Protein AF-0000000066982573 (afdb_homodimer)

Radius of gyration: 23.11 Å; Cα contacts (8 Å, |Δi|>4): 480; chains: 2; bounding box: 35×71×53 Å

Secondary structure (DSSP, 8-state):
------TTSB-SEEEEEEETTTTEEEEEEEETTEEEEEEEEEHHHHHTT-HHHHHHHHH-SSEEEEEEE-GGGTT-TT-BHHHHHHHHHHHHSSS-TTHHHHHHHHHHHHHHHHHHHHHHHTT-EEEEEE-/------TTSB-SEEEEEEETTTTEEEEEEEETTEEEEEEEEEHHHHHTT-HHHHHHHHH-SSEEEEEEE-GGGTT-TT-BHHHHHHHHHHHHSS-TTSSHHHHHHHHHHHHHHHHHHHHHHTT-EEEEEE-

pLDDT: mean 85.26, std 11.47, range [36.25, 97.38]

Solvent-accessible surface area (backbone atoms only — not comparable to full-atom values): 13688 Å² total; per-residue (Å²): 126,79,37,86,65,59,51,82,38,53,46,66,33,36,37,37,41,36,40,47,93,68,49,28,30,37,34,28,38,29,39,94,90,31,39,33,83,62,48,70,44,55,37,71,50,50,30,75,60,30,64,70,51,40,57,45,51,76,74,32,66,50,48,34,36,34,38,31,59,27,77,92,46,44,85,40,72,57,46,17,46,48,27,51,38,50,45,51,54,43,39,60,37,88,73,27,91,43,29,73,55,41,50,51,50,51,41,51,50,50,49,35,25,48,50,51,58,52,30,55,75,63,71,30,47,42,77,43,76,47,132,128,79,37,88,65,59,51,81,38,52,46,66,33,38,36,38,42,35,40,47,93,67,49,29,30,37,34,28,37,28,37,96,90,30,41,32,83,61,48,71,41,55,38,70,51,50,32,76,61,31,63,69,51,39,57,47,51,76,76,32,67,50,50,33,34,33,38,30,58,28,78,93,45,45,86,39,71,56,45,16,46,49,27,51,37,50,45,51,53,46,43,59,37,86,76,29,90,45,31,78,56,34,54,50,49,51,42,52,50,51,49,35,26,48,48,51,58,52,31,53,74,64,72,28,48,43,77,42,76,47,132

Organism: Oryza sativa subsp. japonica (NCBI:txid39947)

Nearest PDB structures (foldseek):
  5z5l-assembly1_A  TM=5.790E-01  e=1.287E+00  Canavalia ensiformis
  5z5p-assembly1_A  TM=5.646E-01  e=1.208E+00  Canavalia ensiformis
  4pit-assembly2_D  TM=4.299E-01  e=3.742E+00  Musa acuminata
  6zy7-assembly1_B  TM=4.407E-01  e=4.243E+00  Homo sapiens
  5l5u-assembly1_K  TM=4.548E-01  e=8.467E+00  Homo sapiens

Structure (mmCIF, N/CA/C/O backbone):
data_AF-0000000066982573-model_v1
#
loop_
_entity.id
_entity.type
_entity.pdbx_description
1 polymer 'Os03g0330300 protein'
#
loop_
_atom_site.group_PDB
_atom_site.id
_atom_site.type_symbol
_atom_site.label_atom_id
_atom_site.label_alt_id
_atom_site.label_comp_id
_atom_site.label_asym_id
_atom_site.label_entity_id
_atom_site.label_seq_id
_atom_site.pdbx_PDB_ins_code
_atom_site.Cartn_x
_atom_site.Cartn_y
_atom_site.Cartn_z
_atom_site.occupancy
_atom_site.B_iso_or_equiv
_atom_site.auth_seq_id
_atom_site.auth_comp_id
_atom_site.auth_asym_id
_atom_site.auth_atom_id
_atom_site.pdbx_PDB_model_num
ATOM 1 N N . MET A 1 1 ? 14.82 12.297 26.25 1 36.25 1 MET A N 1
ATOM 2 C CA . MET A 1 1 ? 14.93 11.062 25.469 1 36.25 1 MET A CA 1
ATOM 3 C C . MET A 1 1 ? 13.82 10.969 24.438 1 36.25 1 MET A C 1
ATOM 5 O O . MET A 1 1 ? 12.641 11.141 24.766 1 36.25 1 MET A O 1
ATOM 9 N N . GLU A 1 2 ? 13.859 11.508 23.203 1 50.28 2 GLU A N 1
ATOM 10 C CA . GLU A 1 2 ? 12.969 11.695 22.062 1 50.28 2 GLU A CA 1
ATOM 11 C C . GLU A 1 2 ? 12.102 10.461 21.828 1 50.28 2 GLU A C 1
ATOM 13 O O . GLU A 1 2 ? 12.602 9.406 21.438 1 50.28 2 GLU A O 1
ATOM 18 N N . GLY A 1 3 ? 11.367 10.102 22.844 1 58.81 3 GLY A N 1
ATOM 19 C CA . GLY A 1 3 ? 10.727 8.805 23.016 1 58.81 3 GLY A CA 1
ATOM 20 C C . GLY A 1 3 ? 9.906 8.383 21.812 1 58.81 3 GLY A C 1
ATOM 21 O O . GLY A 1 3 ? 9.406 9.234 21.062 1 58.81 3 GLY A O 1
ATOM 22 N N . ALA A 1 4 ? 10.102 7.117 21.359 1 79.19 4 ALA A N 1
ATOM 23 C CA . ALA A 1 4 ? 9.508 6.492 20.172 1 79.19 4 ALA A CA 1
ATOM 24 C C . ALA A 1 4 ? 7.98 6.527 20.25 1 79.19 4 ALA A C 1
ATOM 26 O O . ALA A 1 4 ? 7.402 6.289 21.312 1 79.19 4 ALA A O 1
ATOM 27 N N . VAL A 1 5 ? 7.266 7.398 19.469 1 87.31 5 VAL A N 1
ATOM 28 C CA . VAL A 1 5 ? 5.812 7.379 19.359 1 87.31 5 VAL A CA 1
ATOM 29 C C . VAL A 1 5 ? 5.367 6.117 18.625 1 87.31 5 VAL A C 1
ATOM 31 O O . VAL A 1 5 ? 5.895 5.793 17.547 1 87.31 5 VAL A O 1
ATOM 34 N N . ALA A 1 6 ? 4.43 5.426 19.281 1 88.75 6 ALA A N 1
ATOM 35 C CA . ALA A 1 6 ? 3.926 4.211 18.641 1 88.75 6 ALA A CA 1
ATOM 36 C C . ALA A 1 6 ? 3.227 4.527 17.328 1 88.75 6 ALA A C 1
ATOM 38 O O . ALA A 1 6 ? 2.553 5.555 17.203 1 88.75 6 ALA A O 1
ATOM 39 N N . SER A 1 7 ? 3.385 3.621 16.344 1 89 7 SER A N 1
ATOM 40 C CA . SER A 1 7 ? 2.908 3.879 14.992 1 89 7 SER A CA 1
ATOM 41 C C . SER A 1 7 ? 1.387 3.811 14.922 1 89 7 SER A C 1
ATOM 43 O O . SER A 1 7 ? 0.772 4.445 14.062 1 89 7 SER A O 1
ATOM 45 N N . ASN A 1 8 ? 0.769 3.123 15.891 1 87.88 8 ASN A N 1
ATOM 46 C CA . ASN A 1 8 ? -0.66 2.861 15.75 1 87.88 8 ASN A CA 1
ATOM 47 C C . ASN A 1 8 ? -1.456 3.48 16.891 1 87.88 8 ASN A C 1
ATOM 49 O O . ASN A 1 8 ? -2.572 3.047 17.188 1 87.88 8 ASN A O 1
ATOM 53 N N . VAL A 1 9 ? -0.819 4.484 17.516 1 89.06 9 VAL A N 1
ATOM 54 C CA . VAL A 1 9 ? -1.518 5.172 18.594 1 89.06 9 VAL A CA 1
ATOM 55 C C . VAL A 1 9 ? -1.964 6.555 18.109 1 89.06 9 VAL A C 1
ATOM 57 O O . VAL A 1 9 ? -1.259 7.211 17.344 1 89.06 9 VAL A O 1
ATOM 60 N N . GLU A 1 10 ? -3.16 6.812 18.688 1 93.5 10 GLU A N 1
ATOM 61 C CA . GLU A 1 10 ? -3.715 8.117 18.328 1 93.5 10 GLU A CA 1
ATOM 62 C C . GLU A 1 10 ? -2.787 9.25 18.766 1 93.5 10 GLU A C 1
ATOM 64 O O . GLU A 1 10 ? -2.27 9.242 19.875 1 93.5 10 GLU A O 1
ATOM 69 N N . LEU A 1 11 ? -2.65 10.133 17.891 1 96.44 11 LEU A N 1
ATOM 70 C CA . LEU A 1 11 ? -1.81 11.289 18.172 1 96.44 11 LEU A CA 1
ATOM 71 C C . LEU A 1 11 ? -2.629 12.422 18.797 1 96.44 11 LEU A C 1
ATOM 73 O O . LEU A 1 11 ? -3.828 12.539 18.531 1 96.44 11 LEU A O 1
ATOM 77 N N . ASP A 1 12 ? -1.907 13.227 19.625 1 95.38 12 ASP A N 1
ATOM 78 C CA . ASP A 1 12 ? -2.492 14.484 20.078 1 95.38 12 ASP A CA 1
ATOM 79 C C . ASP A 1 12 ? -2.393 15.555 18.984 1 95.38 12 ASP A C 1
ATOM 81 O O . ASP A 1 12 ? -3.328 16.328 18.797 1 95.38 12 ASP A O 1
ATOM 85 N N . SER A 1 13 ? -1.302 15.562 18.344 1 96.19 13 SER A N 1
ATOM 86 C CA . SER A 1 13 ? -1.053 16.547 17.312 1 96.19 13 SER A CA 1
ATOM 87 C C . SER A 1 13 ? 0.19 16.203 16.5 1 96.19 13 SER A C 1
ATOM 89 O O . SER A 1 13 ? 0.908 15.258 16.828 1 96.19 13 SER A O 1
ATOM 91 N N . ALA A 1 14 ? 0.293 16.859 15.367 1 96.25 14 ALA A N 1
ATOM 92 C CA . ALA A 1 14 ? 1.536 16.891 14.602 1 96.25 14 ALA A CA 1
ATOM 93 C C . ALA A 1 14 ? 2.066 18.328 14.477 1 96.25 14 ALA A C 1
ATOM 95 O O . ALA A 1 14 ? 1.297 19.266 14.25 1 96.25 14 ALA A O 1
ATOM 96 N N . VAL A 1 15 ? 3.389 18.438 14.672 1 95.88 15 VAL A N 1
ATOM 97 C CA . VAL A 1 15 ? 4 19.766 14.602 1 95.88 15 VAL A CA 1
ATOM 98 C C . VAL A 1 15 ? 4.898 19.844 13.367 1 95.88 15 VAL A C 1
ATOM 100 O O . VAL A 1 15 ? 5.691 18.938 13.102 1 95.88 15 VAL A O 1
ATOM 103 N N . PHE A 1 16 ? 4.73 20.891 12.648 1 94.44 16 PHE A N 1
ATOM 104 C CA . PHE A 1 16 ? 5.535 21.125 11.453 1 94.44 16 PHE A CA 1
ATOM 105 C C . PHE A 1 16 ? 6.449 22.344 11.648 1 94.44 16 PHE A C 1
ATOM 107 O O . PHE A 1 16 ? 5.98 23.438 11.977 1 94.44 16 PHE A O 1
ATOM 114 N N . GLN A 1 17 ? 7.707 22.031 11.5 1 92.56 17 GLN A N 1
ATOM 115 C CA . GLN A 1 17 ? 8.711 23.094 11.562 1 92.56 17 GLN A CA 1
ATOM 116 C C . GLN A 1 17 ? 9.234 23.438 10.172 1 92.56 17 GLN A C 1
ATOM 118 O O . GLN A 1 17 ? 9.773 22.562 9.477 1 92.56 17 GLN A O 1
ATOM 123 N N . VAL A 1 18 ? 9.008 24.688 9.844 1 90.31 18 VAL A N 1
ATOM 124 C CA . VAL A 1 18 ? 9.398 25.141 8.508 1 90.31 18 VAL A CA 1
ATOM 125 C C . VAL A 1 18 ? 10.664 26 8.609 1 90.31 18 VAL A C 1
ATOM 127 O O . VAL A 1 18 ? 10.766 26.859 9.477 1 90.31 18 VAL A O 1
ATOM 130 N N . SER A 1 19 ? 11.602 25.594 7.793 1 84.94 19 SER A N 1
ATOM 131 C CA . SER A 1 19 ? 12.836 26.375 7.754 1 84.94 19 SER A CA 1
ATOM 132 C C . SER A 1 19 ? 12.945 27.172 6.457 1 84.94 19 SER A C 1
ATOM 134 O O . SER A 1 19 ? 12.672 26.641 5.379 1 84.94 19 SER A O 1
ATOM 136 N N . SER A 1 20 ? 13.172 28.453 6.543 1 70.88 20 SER A N 1
ATOM 137 C CA . SER A 1 20 ? 13.242 29.391 5.414 1 70.88 20 SER A CA 1
ATOM 138 C C . SER A 1 20 ? 14.438 29.062 4.516 1 70.88 20 SER A C 1
ATOM 140 O O . SER A 1 20 ? 14.344 29.172 3.291 1 70.88 20 SER A O 1
ATOM 142 N N . ALA A 1 21 ? 15.453 28.828 5.133 1 73 21 ALA A N 1
ATOM 143 C CA . ALA A 1 21 ? 16.688 28.734 4.363 1 73 21 ALA A CA 1
ATOM 144 C C . ALA A 1 21 ? 16.594 27.625 3.314 1 73 21 ALA A C 1
ATOM 146 O O . ALA A 1 21 ? 17.141 27.766 2.219 1 73 21 ALA A O 1
ATOM 147 N N . GLN A 1 22 ? 15.711 26.734 3.439 1 77.31 22 GLN A N 1
ATOM 148 C CA . GLN A 1 22 ? 15.75 25.578 2.561 1 77.31 22 GLN A CA 1
ATOM 149 C C . GLN A 1 22 ? 14.359 25.234 2.025 1 77.31 22 GLN A C 1
ATOM 151 O O . GLN A 1 22 ? 14.203 24.297 1.237 1 77.31 22 GLN A O 1
ATOM 156 N N . ASN A 1 23 ? 13.414 26.125 2.332 1 86.62 23 ASN A N 1
ATOM 157 C CA . ASN A 1 23 ? 12.031 25.844 1.954 1 86.62 23 ASN A CA 1
ATOM 158 C C . ASN A 1 23 ? 11.664 24.391 2.24 1 86.62 23 ASN A C 1
ATOM 160 O O . ASN A 1 23 ? 11.141 23.703 1.368 1 86.62 23 ASN A O 1
ATOM 164 N N . ARG A 1 24 ? 12.148 23.906 3.404 1 91.19 24 ARG A N 1
ATOM 165 C CA . ARG A 1 24 ? 11.891 22.531 3.832 1 91.19 24 ARG A CA 1
ATOM 166 C C . ARG A 1 24 ? 11.102 22.5 5.137 1 91.19 24 ARG A C 1
ATOM 168 O O . ARG A 1 24 ? 11.102 23.484 5.887 1 91.19 24 ARG A O 1
ATOM 175 N N . TYR A 1 25 ? 10.383 21.422 5.379 1 92.81 25 TYR A N 1
ATOM 176 C CA . TYR A 1 25 ? 9.695 21.234 6.648 1 92.81 25 TYR A CA 1
ATOM 177 C C . TYR A 1 25 ? 10.164 19.953 7.332 1 92.81 25 TYR A C 1
ATOM 179 O O . TYR A 1 25 ? 10.742 19.078 6.695 1 92.81 25 TYR A O 1
ATOM 187 N N . GLU A 1 26 ? 10.062 19.938 8.594 1 94.75 26 GLU A N 1
ATOM 188 C CA . GLU A 1 26 ? 10.117 18.734 9.414 1 94.75 26 GLU A CA 1
ATOM 189 C C . GLU A 1 26 ? 8.797 18.5 10.141 1 94.75 26 GLU A C 1
ATOM 191 O O . GLU A 1 26 ? 8.18 19.438 10.641 1 94.75 26 GLU A O 1
ATOM 196 N N . ALA A 1 27 ? 8.352 17.234 10.117 1 96.31 27 ALA A N 1
ATOM 197 C CA . ALA A 1 27 ? 7.105 16.859 10.781 1 96.31 27 ALA A CA 1
ATOM 198 C C . ALA A 1 27 ? 7.383 16.031 12.031 1 96.31 27 ALA A C 1
ATOM 200 O O . ALA A 1 27 ? 8.094 15.031 11.969 1 96.31 27 ALA A O 1
ATOM 201 N N . ILE A 1 28 ? 6.785 16.422 13.102 1 97.06 28 ILE A N 1
ATOM 202 C CA . ILE A 1 28 ? 7.012 15.797 14.398 1 97.06 28 ILE A CA 1
ATOM 203 C C . ILE A 1 28 ? 5.684 15.289 14.969 1 97.06 28 ILE A C 1
ATOM 205 O O . ILE A 1 28 ? 4.719 16.047 15.07 1 97.06 28 ILE A O 1
ATOM 209 N N . ALA A 1 29 ? 5.625 14 15.289 1 97.38 29 ALA A N 1
ATOM 210 C CA . ALA A 1 29 ? 4.453 13.406 15.93 1 97.38 29 ALA A CA 1
ATOM 211 C C . ALA A 1 29 ? 4.477 13.656 17.438 1 97.38 29 ALA A C 1
ATOM 213 O O . ALA A 1 29 ? 5.531 13.555 18.078 1 97.38 29 ALA A O 1
ATOM 214 N N . CYS A 1 30 ? 3.301 13.984 17.969 1 96.12 30 CYS A N 1
ATOM 215 C CA . CYS A 1 30 ? 3.168 14.219 19.406 1 96.12 30 CYS A CA 1
ATOM 216 C C . CYS A 1 30 ? 2.074 13.344 20 1 96.12 30 CYS A C 1
ATOM 218 O O . CYS A 1 30 ? 0.926 13.391 19.562 1 96.12 30 CYS A O 1
ATOM 220 N N . SER A 1 31 ? 2.43 12.555 20.969 1 94.69 31 SER A N 1
ATOM 221 C CA . SER A 1 31 ? 1.472 11.719 21.688 1 94.69 31 SER A CA 1
ATOM 222 C C . SER A 1 31 ? 1.832 11.594 23.156 1 94.69 31 SER A C 1
ATOM 224 O O . SER A 1 31 ? 2.947 11.195 23.5 1 94.69 31 SER A O 1
ATOM 226 N N . LYS A 1 32 ? 0.901 11.984 23.984 1 91.06 32 LYS A N 1
ATOM 227 C CA . LYS A 1 32 ? 1.03 11.852 25.438 1 91.06 32 LYS A CA 1
ATOM 228 C C . LYS A 1 32 ? 2.355 12.43 25.922 1 91.06 32 LYS A C 1
ATOM 230 O O . LYS A 1 32 ? 3.059 11.797 26.719 1 91.06 32 LYS A O 1
ATOM 235 N N . GLY A 1 33 ? 2.75 13.602 25.391 1 87.94 33 GLY A N 1
ATOM 236 C CA . GLY A 1 33 ? 3.932 14.32 25.828 1 87.94 33 GLY A CA 1
ATOM 237 C C . GLY A 1 33 ? 5.203 13.883 25.125 1 87.94 33 GLY A C 1
ATOM 238 O O . GLY A 1 33 ? 6.254 14.508 25.281 1 87.94 33 GLY A O 1
ATOM 239 N N . ASN A 1 34 ? 5.125 12.734 24.422 1 94.06 34 ASN A N 1
ATOM 240 C CA . ASN A 1 34 ? 6.27 12.273 23.641 1 94.06 34 ASN A CA 1
ATOM 241 C C . ASN A 1 34 ? 6.27 12.867 22.234 1 94.06 34 ASN A C 1
ATOM 243 O O . ASN A 1 34 ? 5.207 13.109 21.656 1 94.06 34 ASN A O 1
ATOM 247 N N . THR A 1 35 ? 7.508 13.055 21.703 1 95.06 35 THR A N 1
ATOM 248 C CA . THR A 1 35 ? 7.633 13.594 20.359 1 95.06 35 THR A CA 1
ATOM 249 C C . THR A 1 35 ? 8.633 12.781 19.531 1 95.06 35 THR A C 1
ATOM 251 O O . THR A 1 35 ? 9.586 12.227 20.078 1 95.06 35 THR A O 1
ATOM 254 N N . GLU A 1 36 ? 8.328 12.664 18.234 1 96.75 36 GLU A N 1
ATOM 255 C CA . GLU A 1 36 ? 9.203 11.938 17.312 1 96.75 36 GLU A CA 1
ATOM 256 C C . GLU A 1 36 ? 9.164 12.555 15.914 1 96.75 36 GLU A C 1
ATOM 258 O O . GLU A 1 36 ? 8.086 12.812 15.375 1 96.75 36 GLU A O 1
ATOM 263 N N . LEU A 1 37 ? 10.383 12.797 15.336 1 96.12 37 LEU A N 1
ATOM 264 C CA . LEU A 1 37 ? 10.469 13.219 13.945 1 96.12 37 LEU A CA 1
ATOM 265 C C . LEU A 1 37 ? 10 12.102 13.016 1 96.12 37 LEU A C 1
ATOM 267 O O . LEU A 1 37 ? 10.523 10.984 13.062 1 96.12 37 LEU A O 1
ATOM 271 N N . ILE A 1 38 ? 9.031 12.469 12.133 1 95.5 38 ILE A N 1
ATOM 272 C CA . ILE A 1 38 ? 8.461 11.359 11.367 1 95.5 38 ILE A CA 1
ATOM 273 C C . ILE A 1 38 ? 8.695 11.594 9.875 1 95.5 38 ILE A C 1
ATOM 275 O O . ILE A 1 38 ? 8.641 10.648 9.086 1 95.5 38 ILE A O 1
ATOM 279 N N . ALA A 1 39 ? 8.898 12.797 9.461 1 94.19 39 ALA A N 1
ATOM 280 C CA . ALA A 1 39 ? 9.117 13.062 8.039 1 94.19 39 ALA A CA 1
ATOM 281 C C . ALA A 1 39 ? 9.758 14.438 7.832 1 94.19 39 ALA A C 1
ATOM 283 O O . ALA A 1 39 ? 9.711 15.281 8.727 1 94.19 39 ALA A O 1
ATOM 284 N N . SER A 1 40 ? 10.32 14.547 6.738 1 93.62 40 SER A N 1
ATOM 285 C CA . SER A 1 40 ? 10.805 15.828 6.238 1 93.62 40 SER A CA 1
ATOM 286 C C . SER A 1 40 ? 10.641 15.93 4.727 1 93.62 40 SER A C 1
ATOM 288 O O . SER A 1 40 ? 10.547 14.906 4.039 1 93.62 40 SER A O 1
ATOM 290 N N . GLY A 1 41 ? 10.484 17.156 4.242 1 91.38 41 GLY A N 1
ATOM 291 C CA . GLY A 1 41 ? 10.297 17.328 2.811 1 91.38 41 GLY A CA 1
ATOM 292 C C . GLY A 1 41 ? 10.156 18.781 2.395 1 91.38 41 GLY A C 1
ATOM 293 O O . GLY A 1 41 ? 10.312 19.688 3.219 1 91.38 41 GLY A O 1
ATOM 294 N N . PRO A 1 42 ? 9.992 19 1.124 1 89.88 42 PRO A N 1
ATOM 295 C CA . PRO A 1 42 ? 9.773 20.375 0.632 1 89.88 42 PRO A CA 1
ATOM 296 C C . PRO A 1 42 ? 8.469 20.984 1.131 1 89.88 42 PRO A C 1
ATOM 298 O O . PRO A 1 42 ? 7.41 20.359 1.017 1 89.88 42 PRO A O 1
ATOM 301 N N . PHE A 1 43 ? 8.57 22.203 1.527 1 89.19 43 PHE A N 1
ATOM 302 C CA . PHE A 1 43 ? 7.41 22.891 2.072 1 89.19 43 PHE A CA 1
ATOM 303 C C . PHE A 1 43 ? 6.383 23.172 0.98 1 89.19 43 PHE A C 1
ATOM 305 O O . PHE A 1 43 ? 5.176 23.141 1.236 1 89.19 43 PHE A O 1
ATOM 312 N N . ASP A 1 44 ? 6.785 23.328 -0.223 1 84.88 44 ASP A N 1
ATOM 313 C CA . ASP A 1 44 ? 5.898 23.625 -1.343 1 84.88 44 ASP A CA 1
ATOM 314 C C . ASP A 1 44 ? 4.918 22.469 -1.582 1 84.88 44 ASP A C 1
ATOM 316 O O . ASP A 1 44 ? 3.77 22.703 -1.969 1 84.88 44 ASP A O 1
ATOM 320 N N . GLN A 1 45 ? 5.383 21.25 -1.337 1 86 45 GLN A N 1
ATOM 321 C CA . GLN A 1 45 ? 4.52 20.094 -1.538 1 86 45 GLN A CA 1
ATOM 322 C C . GLN A 1 45 ? 3.451 20 -0.449 1 86 45 GLN A C 1
ATOM 324 O O . GLN A 1 45 ? 2.311 19.625 -0.719 1 86 45 GLN A O 1
ATOM 329 N N . LEU A 1 46 ? 3.84 20.406 0.693 1 88.12 46 LEU A N 1
ATOM 330 C CA . LEU A 1 46 ? 2.914 20.359 1.82 1 88.12 46 LEU A CA 1
ATOM 331 C C . LEU A 1 46 ? 1.8 21.375 1.649 1 88.12 46 LEU A C 1
ATOM 333 O O . LEU A 1 46 ? 0.627 21.078 1.881 1 88.12 46 LEU A O 1
ATOM 337 N N . VAL A 1 47 ? 2.152 22.547 1.185 1 86.38 47 VAL A N 1
ATOM 338 C CA . VAL A 1 47 ? 1.221 23.656 1.104 1 86.38 47 VAL A CA 1
ATOM 339 C C . VAL A 1 47 ? 0.174 23.391 0.027 1 86.38 47 VAL A C 1
ATOM 341 O O . VAL A 1 47 ? -0.936 23.922 0.08 1 86.38 47 VAL A O 1
ATOM 344 N N . LEU A 1 48 ? 0.442 22.562 -0.868 1 83.94 48 LEU A N 1
ATOM 345 C CA . LEU A 1 48 ? -0.513 22.203 -1.911 1 83.94 48 LEU A CA 1
ATOM 346 C C . LEU A 1 48 ? -1.709 21.469 -1.322 1 83.94 48 LEU A C 1
ATOM 348 O O . LEU A 1 48 ? -2.805 21.5 -1.886 1 83.94 48 LEU A O 1
ATOM 352 N N . HIS A 1 49 ? -1.472 20.906 -0.194 1 82.75 49 HIS A N 1
ATOM 353 C CA . HIS A 1 49 ? -2.525 20.078 0.385 1 82.75 49 HIS A CA 1
ATOM 354 C C . HIS A 1 49 ? -3.064 20.688 1.671 1 82.75 49 HIS A C 1
ATOM 356 O O . HIS A 1 49 ? -4.129 20.297 2.156 1 82.75 49 HIS A O 1
ATOM 362 N N . LEU A 1 50 ? -2.305 21.547 2.191 1 82.69 50 LEU A N 1
ATOM 363 C CA . LEU A 1 50 ? -2.695 22.219 3.424 1 82.69 50 LEU A CA 1
ATOM 364 C C . LEU A 1 50 ? -2.9 23.719 3.182 1 82.69 50 LEU A C 1
ATOM 366 O O . LEU A 1 50 ? -1.951 24.5 3.268 1 82.69 50 LEU A O 1
ATOM 370 N N . GLU A 1 51 ? -4.055 24.062 2.92 1 76.12 51 GLU A N 1
ATOM 371 C CA . GLU A 1 51 ? -4.363 25.453 2.594 1 76.12 51 GLU A CA 1
ATOM 372 C C . GLU A 1 51 ? -3.914 26.391 3.705 1 76.12 51 GLU A C 1
ATOM 374 O O . GLU A 1 51 ? -3.35 27.453 3.436 1 76.12 51 GLU A O 1
ATOM 379 N N . ASP A 1 52 ? -4.129 26.031 4.902 1 77.56 52 ASP A N 1
ATOM 380 C CA . ASP A 1 52 ? -3.785 26.906 6.016 1 77.56 52 ASP A CA 1
ATOM 381 C C . ASP A 1 52 ? -2.271 27.047 6.16 1 77.56 52 ASP A C 1
ATOM 383 O O . ASP A 1 52 ? -1.781 28.062 6.668 1 77.56 52 ASP A O 1
ATOM 387 N N . ALA A 1 53 ? -1.574 26.078 5.734 1 79.75 53 ALA A N 1
ATOM 388 C CA . ALA A 1 53 ? -0.118 26.188 5.73 1 79.75 53 ALA A CA 1
ATOM 389 C C . ALA A 1 53 ? 0.353 27.219 4.699 1 79.75 53 ALA A C 1
ATOM 391 O O . ALA A 1 53 ? 1.37 27.875 4.895 1 79.75 53 ALA A O 1
ATOM 392 N N . ARG A 1 54 ? -0.389 27.328 3.699 1 75.31 54 ARG A N 1
ATOM 393 C CA . ARG A 1 54 ? -0.071 28.312 2.678 1 75.31 54 ARG A CA 1
ATOM 394 C C . ARG A 1 54 ? -0.142 29.734 3.248 1 75.31 54 ARG A C 1
ATOM 396 O O . ARG A 1 54 ? 0.715 30.562 2.955 1 75.31 54 ARG A O 1
ATOM 403 N N . LYS A 1 55 ? -1.169 29.875 4.027 1 75.12 55 LYS A N 1
ATOM 404 C CA . LYS A 1 55 ? -1.296 31.172 4.676 1 75.12 55 LYS A CA 1
ATOM 405 C C . LYS A 1 55 ? -0.097 31.453 5.574 1 75.12 55 LYS A C 1
ATOM 407 O O . LYS A 1 55 ? 0.357 32.594 5.668 1 75.12 55 LYS A O 1
ATOM 412 N N . PHE A 1 56 ? 0.392 30.375 6.145 1 74.94 56 PHE A N 1
ATOM 413 C CA . PHE A 1 56 ? 1.57 30.484 6.996 1 74.94 56 PHE A CA 1
ATOM 414 C C . PHE A 1 56 ? 2.779 30.938 6.188 1 74.94 56 PHE A C 1
ATOM 416 O O . PHE A 1 56 ? 3.57 31.766 6.648 1 74.94 56 PHE A O 1
ATOM 423 N N . GLN A 1 57 ? 2.891 30.453 5.07 1 69.44 57 GLN A N 1
ATOM 424 C CA . GLN A 1 57 ? 4.012 30.75 4.184 1 69.44 57 GLN A CA 1
ATOM 425 C C . GLN A 1 57 ? 3.998 32.219 3.764 1 69.44 57 GLN A C 1
ATOM 427 O O . GLN A 1 57 ? 5.055 32.812 3.551 1 69.44 57 GLN A O 1
ATOM 432 N N . SER A 1 58 ? 2.84 32.688 3.598 1 67.25 58 SER A N 1
ATOM 433 C CA . SER A 1 58 ? 2.719 34.062 3.133 1 67.25 58 SER A CA 1
ATOM 434 C C . SER A 1 58 ? 3.158 35.062 4.211 1 67.25 58 SER A C 1
ATOM 436 O O . SER A 1 58 ? 3.59 36.188 3.9 1 67.25 58 SER A O 1
ATOM 438 N N . CYS A 1 59 ? 3.105 34.562 5.391 1 65.44 59 CYS A N 1
ATOM 439 C CA . CYS A 1 59 ? 3.387 35.5 6.473 1 65.44 59 CYS A CA 1
ATOM 440 C C . CYS A 1 59 ? 4.793 35.312 7.02 1 65.44 59 CYS A C 1
ATOM 442 O O . CYS A 1 59 ? 5.367 36.219 7.621 1 65.44 59 CYS A O 1
ATOM 444 N N . SER A 1 60 ? 5.305 34.125 6.887 1 67.88 60 SER A N 1
ATOM 445 C CA . SER A 1 60 ? 6.609 33.812 7.465 1 67.88 60 SER A CA 1
ATOM 446 C C . SER A 1 60 ? 7.379 32.812 6.605 1 67.88 60 SER A C 1
ATOM 448 O O . SER A 1 60 ? 6.777 31.969 5.953 1 67.88 60 SER A O 1
ATOM 450 N N . THR A 1 61 ? 8.68 33.188 6.445 1 70 61 THR A N 1
ATOM 451 C CA . THR A 1 61 ? 9.547 32.25 5.723 1 70 61 THR A CA 1
ATOM 452 C C . THR A 1 61 ? 9.977 31.094 6.621 1 70 61 THR A C 1
ATOM 454 O O . THR A 1 61 ? 10.539 30.109 6.145 1 70 61 THR A O 1
ATOM 457 N N . ALA A 1 62 ? 9.742 31.234 7.844 1 80.62 62 ALA A N 1
ATOM 458 C CA . ALA A 1 62 ? 10.094 30.219 8.828 1 80.62 62 ALA A CA 1
ATOM 459 C C . ALA A 1 62 ? 9.094 30.203 9.977 1 80.62 62 ALA A C 1
ATOM 461 O O . ALA A 1 62 ? 8.414 31.203 10.234 1 80.62 62 ALA A O 1
ATOM 462 N N . GLY A 1 63 ? 8.812 29.094 10.523 1 87.94 63 GLY A N 1
ATOM 463 C CA . GLY A 1 63 ? 7.918 29 11.664 1 87.94 63 GLY A CA 1
ATOM 464 C C . GLY A 1 63 ? 7.453 27.594 11.953 1 87.94 63 GLY A C 1
ATOM 465 O O . GLY A 1 63 ? 7.988 26.625 11.391 1 87.94 63 GLY A O 1
ATOM 466 N N . THR A 1 64 ? 6.68 27.531 12.969 1 91 64 THR A N 1
ATOM 467 C CA . THR A 1 64 ? 6.148 26.25 13.43 1 91 64 THR A CA 1
ATOM 468 C C . THR A 1 64 ? 4.629 26.312 13.547 1 91 64 THR A C 1
ATOM 470 O O . THR A 1 64 ? 4.074 27.312 14.016 1 91 64 THR A O 1
ATOM 473 N N . PHE A 1 65 ? 4.035 25.312 12.992 1 92.69 65 PHE A N 1
ATOM 474 C CA . PHE A 1 65 ? 2.596 25.219 13.203 1 92.69 65 PHE A CA 1
ATOM 475 C C . PHE A 1 65 ? 2.217 23.812 13.664 1 92.69 65 PHE A C 1
ATOM 477 O O . PHE A 1 65 ? 2.941 22.844 13.398 1 92.69 65 PHE A O 1
ATOM 484 N N . LYS A 1 66 ? 1.134 23.766 14.367 1 94 66 LYS A N 1
ATOM 485 C CA . LYS A 1 66 ? 0.597 22.516 14.922 1 94 66 LYS A CA 1
ATOM 486 C C . LYS A 1 66 ? -0.687 22.109 14.203 1 94 66 LYS A C 1
ATOM 488 O O . LYS A 1 66 ? -1.566 22.938 13.969 1 94 66 LYS A O 1
ATOM 493 N N . LEU A 1 67 ? -0.685 20.844 13.859 1 94.5 67 LEU A N 1
ATOM 494 C CA . LEU A 1 67 ? -1.867 20.25 13.25 1 94.5 67 LEU A CA 1
ATOM 495 C C . LEU A 1 67 ? -2.572 19.312 14.234 1 94.5 67 LEU A C 1
ATOM 497 O O . LEU A 1 67 ? -1.939 18.453 14.836 1 94.5 67 LEU A O 1
ATOM 501 N N . SER A 1 68 ? -3.848 19.531 14.453 1 94.31 68 SER A N 1
ATOM 502 C CA . SER A 1 68 ? -4.68 18.672 15.297 1 94.31 68 SER A CA 1
ATOM 503 C C . SER A 1 68 ? -6.066 18.484 14.695 1 94.31 68 SER A C 1
ATOM 505 O O . SER A 1 68 ? -6.48 19.25 13.812 1 94.31 68 SER A O 1
ATOM 507 N N . LEU A 1 69 ? -6.617 17.406 15.031 1 93.38 69 LEU A N 1
ATOM 508 C CA . LEU A 1 69 ? -7.984 17.172 14.578 1 93.38 69 LEU A CA 1
ATOM 509 C C . LEU A 1 69 ? -8.977 18 15.367 1 93.38 69 LEU A C 1
ATOM 511 O O . LEU A 1 69 ? -8.742 18.312 16.547 1 93.38 69 LEU A O 1
ATOM 515 N N . SER A 1 70 ? -10.023 18.375 14.688 1 90.56 70 SER A N 1
ATOM 516 C CA . SER A 1 70 ? -11.078 19.188 15.297 1 90.56 70 SER A CA 1
ATOM 517 C C . SER A 1 70 ? -12.461 18.672 14.906 1 90.56 70 SER A C 1
ATOM 519 O O . SER A 1 70 ? -12.578 17.734 14.125 1 90.56 7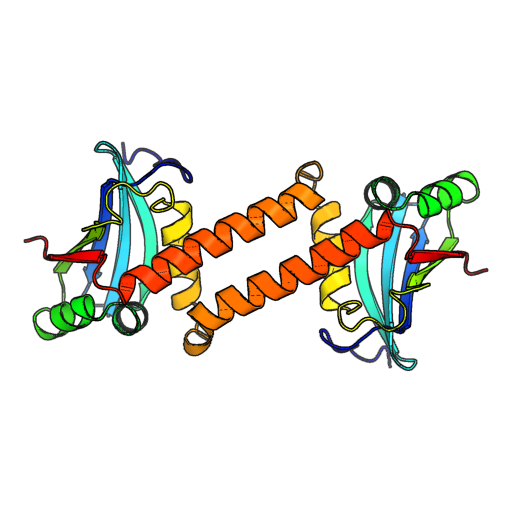0 SER A O 1
ATOM 521 N N . GLY A 1 71 ? -13.422 19.203 15.555 1 87.94 71 GLY A N 1
ATOM 522 C CA . GLY A 1 71 ? -14.781 18.828 15.227 1 87.94 71 GLY A CA 1
ATOM 523 C C . GLY A 1 71 ? -15.086 17.359 15.492 1 87.94 71 GLY A C 1
ATOM 524 O O . GLY A 1 71 ? -14.734 16.828 16.547 1 87.94 71 GLY A O 1
ATOM 525 N N . ASN A 1 72 ? -15.789 16.75 14.5 1 86.19 72 ASN A N 1
ATOM 526 C CA . ASN A 1 72 ? -16.219 15.367 14.625 1 86.19 72 ASN A CA 1
ATOM 527 C C . ASN A 1 72 ? -15.039 14.398 14.562 1 86.19 72 ASN A C 1
ATOM 529 O O . ASN A 1 72 ? -15.148 13.258 15.023 1 86.19 72 ASN A O 1
ATOM 533 N N . ALA A 1 73 ? -13.93 14.906 14.055 1 90.12 73 ALA A N 1
ATOM 534 C CA . ALA A 1 73 ? -12.773 14.031 13.867 1 90.12 73 ALA A CA 1
ATOM 535 C C . ALA A 1 73 ? -11.891 14.016 15.117 1 90.12 73 ALA A C 1
ATOM 537 O O . ALA A 1 73 ? -10.945 13.227 15.203 1 90.12 73 ALA A O 1
ATOM 538 N N . LYS A 1 74 ? -12.203 14.812 16.078 1 88.56 74 LYS A N 1
ATOM 539 C CA . LYS A 1 74 ? -11.375 14.906 17.266 1 88.56 74 LYS A CA 1
ATOM 540 C C . LYS A 1 74 ? -11.258 13.547 17.969 1 88.56 74 LYS A C 1
ATOM 542 O O . LYS A 1 74 ? -12.266 12.883 18.203 1 88.56 74 LYS A O 1
ATOM 547 N N . GLY A 1 75 ? -10.07 13.172 18.219 1 88.19 75 GLY A N 1
ATOM 548 C CA . GLY A 1 75 ? -9.828 11.914 18.922 1 88.19 75 GLY A CA 1
ATOM 549 C C . GLY A 1 75 ? -9.961 10.695 18.016 1 88.19 75 GLY A C 1
ATOM 550 O O . GLY A 1 75 ? -10.133 9.578 18.516 1 88.19 75 GLY A O 1
ATOM 551 N N . SER A 1 76 ? -9.938 10.844 16.781 1 91.44 76 SER A N 1
ATOM 552 C CA . SER A 1 76 ? -10.07 9.734 15.852 1 91.44 76 SER A CA 1
ATOM 553 C C . SER A 1 76 ? -8.883 8.781 15.961 1 91.44 76 SER A C 1
ATOM 555 O O . SER A 1 76 ? -7.734 9.211 16.062 1 91.44 76 SER A O 1
ATOM 557 N N . SER A 1 77 ? -9.25 7.508 15.867 1 91.25 77 SER A N 1
ATOM 558 C CA . SER A 1 77 ? -8.234 6.477 16.031 1 91.25 77 SER A CA 1
ATOM 559 C C . SER A 1 77 ? -7.32 6.406 14.805 1 91.25 77 SER A C 1
ATOM 561 O O . SER A 1 77 ? -6.246 5.805 14.859 1 91.25 77 SER A O 1
ATOM 563 N N . TRP A 1 78 ? -7.727 6.992 13.695 1 91.88 78 TRP A N 1
ATOM 564 C CA . TRP A 1 78 ? -6.938 6.914 12.469 1 91.88 78 TRP A CA 1
ATOM 565 C C . TRP A 1 78 ? -5.875 8.008 12.438 1 91.88 78 TRP A C 1
ATOM 567 O O . TRP A 1 78 ? -5.027 8.031 11.547 1 91.88 78 TRP A O 1
ATOM 577 N N . PHE A 1 79 ? -5.93 8.969 13.414 1 95.69 79 PHE A N 1
ATOM 578 C CA . PHE A 1 79 ? -4.891 9.984 13.508 1 95.69 79 PHE A CA 1
ATOM 579 C C . PHE A 1 79 ? -3.658 9.438 14.219 1 95.69 79 PHE A C 1
ATOM 581 O O . PHE A 1 79 ? -3.494 9.633 15.43 1 95.69 79 PHE A O 1
ATOM 588 N N . THR A 1 80 ? -2.781 8.766 13.453 1 95.88 80 THR A N 1
ATOM 589 C CA . THR A 1 80 ? -1.625 8.078 14.016 1 95.88 80 THR A CA 1
ATOM 590 C C . THR A 1 80 ? -0.343 8.508 13.305 1 95.88 80 THR A C 1
ATOM 592 O O . THR A 1 80 ? -0.393 9.141 12.258 1 95.88 80 THR A O 1
ATOM 595 N N . LYS A 1 81 ? 0.73 8.141 13.945 1 95.5 81 LYS A N 1
ATOM 596 C CA . LYS A 1 81 ? 2.039 8.398 13.352 1 95.5 81 LYS A CA 1
ATOM 597 C C . LYS A 1 81 ? 2.16 7.754 11.977 1 95.5 81 LYS A C 1
ATOM 599 O O . LYS A 1 81 ? 2.631 8.383 11.023 1 95.5 81 LYS A O 1
ATOM 604 N N . SER A 1 82 ? 1.698 6.547 11.891 1 93.81 82 SER A N 1
ATOM 605 C CA . SER A 1 82 ? 1.784 5.809 10.633 1 93.81 82 SER A CA 1
ATOM 606 C C . SER A 1 82 ? 0.962 6.484 9.539 1 93.81 82 SER A C 1
ATOM 608 O O . SER A 1 82 ? 1.407 6.586 8.398 1 93.81 82 SER A O 1
ATOM 610 N N . THR A 1 83 ? -0.183 6.965 9.898 1 94.5 83 THR A N 1
ATOM 611 C CA . THR A 1 83 ? -1.082 7.598 8.938 1 94.5 83 THR A CA 1
ATOM 612 C C . THR A 1 83 ? -0.469 8.875 8.383 1 94.5 83 THR A C 1
ATOM 614 O O . THR A 1 83 ? -0.419 9.078 7.168 1 94.5 83 THR A O 1
ATOM 617 N N . ILE A 1 84 ? 0.038 9.688 9.258 1 94.12 84 ILE A N 1
ATOM 618 C CA . ILE A 1 84 ? 0.576 10.977 8.844 1 94.12 84 ILE A CA 1
ATOM 619 C C . ILE A 1 84 ? 1.867 10.766 8.055 1 94.12 84 ILE A C 1
ATOM 621 O O . ILE A 1 84 ? 2.086 11.414 7.023 1 94.12 84 ILE A O 1
ATOM 625 N N . ALA A 1 85 ? 2.676 9.891 8.578 1 94 85 ALA A N 1
ATOM 626 C CA . ALA A 1 85 ? 3.928 9.602 7.883 1 94 85 ALA A CA 1
ATOM 627 C C . ALA A 1 85 ? 3.664 9.117 6.465 1 94 85 ALA A C 1
ATOM 629 O O . ALA A 1 85 ? 4.355 9.516 5.523 1 94 85 ALA A O 1
ATOM 630 N N . ARG A 1 86 ? 2.721 8.266 6.266 1 90.25 86 ARG A N 1
ATOM 631 C CA . ARG A 1 86 ? 2.381 7.75 4.941 1 90.25 86 ARG A CA 1
ATOM 632 C C . ARG A 1 86 ? 1.87 8.867 4.035 1 90.25 86 ARG A C 1
ATOM 634 O O . ARG A 1 86 ? 2.219 8.922 2.854 1 90.25 86 ARG A O 1
ATOM 641 N N . PHE A 1 87 ? 1.05 9.711 4.562 1 91.19 87 PHE A N 1
ATOM 642 C CA . PHE A 1 87 ? 0.543 10.852 3.805 1 91.19 87 PHE A CA 1
ATOM 643 C C . PHE A 1 87 ? 1.688 11.734 3.322 1 91.19 87 PHE A C 1
ATOM 645 O O . PHE A 1 87 ? 1.742 12.102 2.146 1 91.19 87 PHE A O 1
ATOM 652 N N . LEU A 1 88 ? 2.555 12.008 4.211 1 92.12 88 LEU A N 1
ATOM 653 C CA . LEU A 1 88 ? 3.662 12.898 3.877 1 92.12 88 LEU A CA 1
ATOM 654 C C . LEU A 1 88 ? 4.594 12.242 2.861 1 92.12 88 LEU A C 1
ATOM 656 O O . LEU A 1 88 ? 5.137 12.922 1.984 1 92.12 88 LEU A O 1
ATOM 660 N N . ASN A 1 89 ? 4.754 10.977 3.035 1 89.69 89 ASN A N 1
ATOM 661 C CA . ASN A 1 89 ? 5.531 10.25 2.033 1 89.69 89 ASN A CA 1
ATOM 662 C C . ASN A 1 89 ? 4.875 10.32 0.657 1 89.69 89 ASN A C 1
ATOM 664 O O . ASN A 1 89 ? 5.562 10.445 -0.359 1 89.69 89 ASN A O 1
ATOM 668 N N . THR A 1 90 ? 3.615 10.258 0.615 1 86.62 90 THR A N 1
ATOM 669 C CA . THR A 1 90 ? 2.861 10.297 -0.632 1 86.62 90 THR A CA 1
ATOM 670 C C . THR A 1 90 ? 3 11.656 -1.305 1 86.62 90 THR A C 1
ATOM 672 O O . THR A 1 90 ? 3.281 11.742 -2.502 1 86.62 90 THR A O 1
ATOM 675 N N . ILE A 1 91 ? 2.871 12.688 -0.569 1 86.69 91 ILE A N 1
ATOM 676 C CA . ILE A 1 91 ? 2.828 14.008 -1.19 1 86.69 91 ILE A CA 1
ATOM 677 C C . ILE A 1 91 ? 4.242 14.461 -1.533 1 86.69 91 ILE A C 1
ATOM 679 O O . ILE A 1 91 ? 4.434 15.328 -2.389 1 86.69 91 ILE A O 1
ATOM 683 N N . ASN A 1 92 ? 5.195 13.945 -0.834 1 86.56 92 ASN A N 1
ATOM 684 C CA . ASN A 1 92 ? 6.582 14.312 -1.094 1 86.56 92 ASN A CA 1
ATOM 685 C C . ASN A 1 92 ? 7.113 13.648 -2.357 1 86.56 92 ASN A C 1
ATOM 687 O O . ASN A 1 92 ? 8.141 14.062 -2.9 1 86.56 92 ASN A O 1
ATOM 691 N N . SER A 1 93 ? 6.484 12.609 -2.625 1 78.12 93 SER A N 1
ATOM 692 C CA . SER A 1 93 ? 6.906 11.938 -3.854 1 78.12 93 SER A CA 1
ATOM 693 C C . SER A 1 93 ? 6.582 12.789 -5.078 1 78.12 93 SER A C 1
ATOM 695 O O . SER A 1 93 ? 5.516 13.398 -5.152 1 78.12 93 SER A O 1
ATOM 697 N N . PRO A 1 94 ? 7.59 13.219 -5.992 1 65.12 94 PRO A N 1
ATOM 698 C CA . PRO A 1 94 ? 7.418 14.07 -7.172 1 65.12 94 PRO A CA 1
ATOM 699 C C . PRO A 1 94 ? 6.176 13.711 -7.984 1 65.12 94 PRO A C 1
ATOM 701 O O . PRO A 1 94 ? 5.695 14.523 -8.781 1 65.12 94 PRO A O 1
ATOM 704 N N . ASP A 1 95 ? 5.688 12.641 -8.117 1 57.91 95 ASP A N 1
ATOM 705 C CA . ASP A 1 95 ? 4.445 12.297 -8.812 1 57.91 95 ASP A CA 1
ATOM 706 C C . ASP A 1 95 ? 3.229 12.703 -7.984 1 57.91 95 ASP A C 1
ATOM 708 O O . ASP A 1 95 ? 2.479 11.844 -7.516 1 57.91 95 ASP A O 1
ATOM 712 N N . ALA A 1 96 ? 3.207 13.711 -7.195 1 51.94 96 ALA A N 1
ATOM 713 C CA . ALA A 1 96 ? 2.391 14.266 -6.117 1 51.94 96 ALA A CA 1
ATOM 714 C C . ALA A 1 96 ? 0.951 14.477 -6.574 1 51.94 96 ALA A C 1
ATOM 716 O O . ALA A 1 96 ? 0.039 14.578 -5.75 1 51.94 96 ALA A O 1
ATOM 717 N N . SER A 1 97 ? 0.781 15.312 -7.816 1 50.44 97 SER A N 1
ATOM 718 C CA . SER A 1 97 ? -0.625 15.445 -8.188 1 50.44 97 SER A CA 1
ATOM 719 C C . SER A 1 97 ? -1.431 14.234 -7.723 1 50.44 97 SER A C 1
ATOM 721 O O . SER A 1 97 ? -2.656 14.305 -7.602 1 50.44 97 SER A O 1
ATOM 723 N N . LYS A 1 98 ? -0.94 13.031 -8.18 1 53.91 98 LYS A N 1
ATOM 724 C CA . LYS A 1 98 ? -1.62 11.742 -8.242 1 53.91 98 LYS A CA 1
ATOM 725 C C . LYS A 1 98 ? -2.053 11.289 -6.848 1 53.91 98 LYS A C 1
ATOM 727 O O . LYS A 1 98 ? -2.439 10.133 -6.66 1 53.91 98 LYS A O 1
ATOM 732 N N . SER A 1 99 ? -1.909 12.102 -5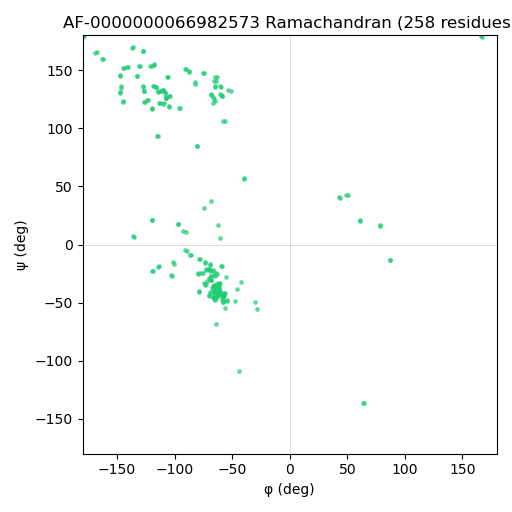.73 1 59.66 99 SER A N 1
ATOM 733 C CA . SER A 1 99 ? -1.662 11.648 -4.367 1 59.66 99 SER A CA 1
ATOM 734 C C . SER A 1 99 ? -2.834 10.828 -3.834 1 59.66 99 SER A C 1
ATOM 736 O O . SER A 1 99 ? -2.691 9.633 -3.576 1 59.66 99 SER A O 1
ATOM 738 N N . ALA A 1 100 ? -3.916 11.859 -3.719 1 69 100 ALA A N 1
ATOM 739 C CA . ALA A 1 100 ? -5.059 11.109 -3.211 1 69 100 ALA A CA 1
ATOM 740 C C . ALA A 1 100 ? -5.453 9.992 -4.176 1 69 100 ALA A C 1
ATOM 742 O O . ALA A 1 100 ? -5.801 8.891 -3.75 1 69 100 ALA A O 1
ATOM 743 N N . ASN A 1 101 ? -5.191 10.43 -5.41 1 77.5 101 ASN A N 1
ATOM 744 C CA . ASN A 1 101 ? -5.512 9.422 -6.422 1 77.5 101 ASN A CA 1
ATOM 745 C C . ASN A 1 101 ? -4.508 8.273 -6.402 1 77.5 101 ASN A C 1
ATOM 747 O O . ASN A 1 101 ? -4.867 7.129 -6.688 1 77.5 101 ASN A O 1
ATOM 751 N N . GLY A 1 102 ? -3.406 8.742 -6.055 1 82.19 102 GLY A N 1
ATOM 752 C CA . GLY A 1 102 ? -2.402 7.699 -5.906 1 82.19 102 GLY A CA 1
ATOM 753 C C . GLY A 1 102 ? -2.75 6.68 -4.836 1 82.19 102 GLY A C 1
ATOM 754 O O . GLY A 1 102 ? -2.57 5.477 -5.035 1 82.19 102 GLY A O 1
ATOM 755 N N . ILE A 1 103 ? -3.27 7.199 -3.762 1 86.75 103 ILE A N 1
ATOM 756 C CA . ILE A 1 103 ? -3.662 6.312 -2.67 1 86.75 103 ILE A CA 1
ATOM 757 C C . ILE A 1 103 ? -4.789 5.395 -3.129 1 86.75 103 ILE A C 1
ATOM 759 O O . ILE A 1 103 ? -4.762 4.188 -2.869 1 86.75 103 ILE A O 1
ATOM 763 N N . LEU A 1 104 ? -5.727 5.977 -3.887 1 88.38 104 LEU A N 1
ATOM 764 C CA . LEU A 1 104 ? -6.859 5.203 -4.383 1 88.38 104 LEU A CA 1
ATOM 765 C C . LEU A 1 104 ? -6.398 4.133 -5.363 1 88.38 104 LEU A C 1
ATOM 767 O O . LEU A 1 104 ? -6.898 3.006 -5.344 1 88.38 104 LEU A O 1
ATOM 771 N N . HIS A 1 105 ? -5.477 4.59 -6.148 1 87.75 105 HIS A N 1
ATOM 772 C CA . HIS A 1 105 ? -4.922 3.643 -7.109 1 87.75 105 HIS A CA 1
ATOM 773 C C . HIS A 1 105 ? -4.207 2.496 -6.402 1 87.75 105 HIS A C 1
ATOM 775 O O . HIS A 1 105 ? -4.359 1.333 -6.785 1 87.75 105 HIS A O 1
ATOM 781 N N . GLU A 1 106 ? -3.463 2.816 -5.355 1 88.81 106 GLU A N 1
ATOM 782 C CA . GLU A 1 106 ? -2.779 1.782 -4.586 1 88.81 106 GLU A CA 1
ATOM 783 C C . GLU A 1 106 ? -3.777 0.839 -3.92 1 88.81 106 GLU A C 1
ATOM 785 O O . GLU A 1 106 ? -3.574 -0.376 -3.902 1 88.81 106 GLU A O 1
ATOM 790 N N . ILE A 1 107 ? -4.848 1.359 -3.461 1 91.56 107 ILE A N 1
ATOM 791 C CA . ILE A 1 107 ? -5.879 0.541 -2.832 1 91.56 107 ILE A CA 1
ATOM 792 C C . ILE A 1 107 ? -6.488 -0.406 -3.863 1 91.56 107 ILE A C 1
ATOM 794 O O . ILE A 1 107 ? -6.652 -1.6 -3.602 1 91.56 107 ILE A O 1
ATOM 798 N N . SER A 1 108 ? -6.793 0.113 -4.992 1 91.62 108 SER A N 1
ATOM 799 C CA . SER A 1 108 ? -7.371 -0.704 -6.055 1 91.62 108 SER A CA 1
ATOM 800 C C . SER A 1 108 ? -6.438 -1.846 -6.445 1 91.62 108 SER A C 1
ATOM 802 O O . SER A 1 108 ? -6.887 -2.977 -6.648 1 91.62 108 SER A O 1
ATOM 804 N N . GLN A 1 109 ? -5.188 -1.51 -6.531 1 90.56 109 GLN A N 1
ATOM 805 C CA . GLN A 1 109 ? -4.215 -2.537 -6.895 1 90.56 109 GLN A CA 1
ATOM 806 C C . GLN A 1 109 ? -4.133 -3.621 -5.824 1 90.56 109 GLN A C 1
ATOM 808 O O . GLN A 1 109 ? -4.031 -4.809 -6.141 1 90.56 109 GLN A O 1
ATOM 813 N N . LEU A 1 110 ? -4.164 -3.277 -4.59 1 91.88 110 LEU A N 1
ATOM 814 C CA . LEU A 1 110 ? -4.133 -4.242 -3.494 1 91.88 110 LEU A CA 1
ATOM 815 C C . LEU A 1 110 ? -5.402 -5.086 -3.477 1 91.88 110 LEU A C 1
ATOM 817 O O . LEU A 1 110 ? -5.355 -6.281 -3.176 1 91.88 110 LEU A O 1
ATOM 821 N N . GLU A 1 111 ? -6.508 -4.48 -3.816 1 92.94 111 GLU A N 1
ATOM 822 C CA . GLU A 1 111 ? -7.762 -5.223 -3.9 1 92.94 111 GLU A CA 1
ATOM 823 C C . GLU A 1 111 ? -7.699 -6.289 -4.992 1 92.94 111 GLU A C 1
ATOM 825 O O . GLU A 1 111 ? -8.219 -7.395 -4.816 1 92.94 111 GLU A O 1
ATOM 830 N N . GLU A 1 112 ? -7.164 -5.906 -6.094 1 92.88 112 GLU A N 1
ATOM 831 C CA . GLU A 1 112 ? -6.984 -6.887 -7.16 1 92.88 112 GLU A CA 1
ATOM 832 C C . GLU A 1 112 ? -6.074 -8.023 -6.711 1 92.88 112 GLU A C 1
ATOM 834 O O . GLU A 1 112 ? -6.32 -9.188 -7.043 1 92.88 112 GLU A O 1
ATOM 839 N N . THR A 1 113 ? -5.027 -7.711 -6.027 1 92.69 113 THR A N 1
ATOM 840 C CA . THR A 1 113 ? -4.133 -8.734 -5.488 1 92.69 113 THR A CA 1
ATOM 841 C C . THR A 1 113 ? -4.879 -9.641 -4.516 1 92.69 113 THR A C 1
ATOM 843 O O . THR A 1 113 ? -4.691 -10.859 -4.531 1 92.69 113 THR A O 1
ATOM 846 N N . ARG A 1 114 ? -5.695 -9.031 -3.729 1 90.75 114 ARG A N 1
ATOM 847 C CA . ARG A 1 114 ? -6.508 -9.805 -2.793 1 90.75 114 ARG A CA 1
ATOM 848 C C . ARG A 1 114 ? -7.445 -10.75 -3.535 1 90.75 114 ARG A C 1
ATOM 850 O O . ARG A 1 114 ? -7.617 -11.906 -3.133 1 90.75 114 ARG A O 1
ATOM 857 N N . LYS A 1 115 ? -8.031 -10.266 -4.547 1 89.19 115 LYS A N 1
ATOM 858 C CA . LYS A 1 115 ? -8.906 -11.109 -5.363 1 89.19 115 LYS A CA 1
ATOM 859 C C . LYS A 1 115 ? -8.148 -12.312 -5.914 1 89.19 115 LYS A C 1
ATOM 861 O O . LYS A 1 115 ? -8.664 -13.438 -5.898 1 89.19 115 LYS A O 1
ATOM 866 N N . PHE A 1 116 ? -7.039 -12.078 -6.383 1 91.38 116 PHE A N 1
ATOM 867 C CA . PHE A 1 116 ? -6.215 -13.172 -6.879 1 91.38 116 PHE A CA 1
ATOM 868 C C . PHE A 1 116 ? -5.953 -14.195 -5.781 1 91.38 116 PHE A C 1
ATOM 870 O O . PHE A 1 116 ? -6.145 -15.398 -5.98 1 91.38 116 PHE A O 1
ATOM 877 N N . HIS A 1 117 ? -5.555 -13.672 -4.711 1 88.5 117 HIS A N 1
ATOM 878 C CA . HIS A 1 117 ? -5.289 -14.555 -3.584 1 88.5 117 HIS A CA 1
ATOM 879 C C . HIS A 1 117 ? -6.5 -15.422 -3.264 1 88.5 117 HIS A C 1
ATOM 881 O O . HIS A 1 117 ? -6.375 -16.641 -3.094 1 88.5 117 HIS A O 1
ATOM 887 N N . GLN A 1 118 ? -7.598 -14.789 -3.191 1 86.88 118 GLN A N 1
ATOM 888 C CA . GLN A 1 118 ? -8.836 -15.5 -2.883 1 86.88 118 GLN A CA 1
ATOM 889 C C . GLN A 1 118 ? -9.156 -16.531 -3.957 1 86.88 118 GLN A C 1
ATOM 891 O O . GLN A 1 118 ? -9.664 -17.609 -3.652 1 86.88 118 GLN A O 1
ATOM 896 N N . SER A 1 119 ? -8.883 -16.25 -5.207 1 87.44 119 SER A N 1
ATOM 897 C CA . SER A 1 119 ? -9.195 -17.141 -6.328 1 87.44 119 SER A CA 1
ATOM 898 C C . SER A 1 119 ? -8.391 -18.422 -6.254 1 87.44 119 SER A C 1
ATOM 900 O O . SER A 1 119 ? -8.797 -19.453 -6.812 1 87.44 119 SER A O 1
ATOM 902 N N . LEU A 1 120 ? -7.234 -18.328 -5.609 1 86.06 120 LEU A N 1
ATOM 903 C CA . LEU A 1 120 ? -6.402 -19.516 -5.457 1 86.06 120 LEU A CA 1
ATOM 904 C C . LEU A 1 120 ? -7.109 -20.578 -4.609 1 86.06 120 LEU A C 1
ATOM 906 O O . LEU A 1 120 ? -6.852 -21.766 -4.762 1 86.06 120 LEU A O 1
ATOM 910 N N . TYR A 1 121 ? -7.996 -20.125 -3.801 1 81.94 121 TYR A N 1
ATOM 911 C CA . TYR A 1 121 ? -8.664 -21.031 -2.879 1 81.94 121 TYR A CA 1
ATOM 912 C C . TYR A 1 121 ? -10.047 -21.406 -3.387 1 81.94 121 TYR A C 1
ATOM 914 O O . TYR A 1 121 ? -10.695 -22.297 -2.848 1 81.94 121 TYR A O 1
ATOM 922 N N . SER A 1 122 ? -10.57 -20.656 -4.316 1 79.12 122 SER A N 1
ATOM 923 C CA . SER A 1 122 ? -11.938 -20.891 -4.785 1 79.12 122 SER A CA 1
ATOM 924 C C . SER A 1 122 ? -11.945 -21.734 -6.055 1 79.12 122 SER A C 1
ATOM 926 O O . SER A 1 122 ? -12.977 -21.859 -6.723 1 79.12 122 SER A O 1
ATOM 928 N N . LYS A 1 123 ? -11.016 -22.438 -6.492 1 78.06 123 LYS A N 1
ATOM 929 C CA . LYS A 1 123 ? -10.93 -23.312 -7.652 1 78.06 123 LYS A CA 1
ATOM 930 C C . LYS A 1 123 ? -11.156 -22.547 -8.945 1 7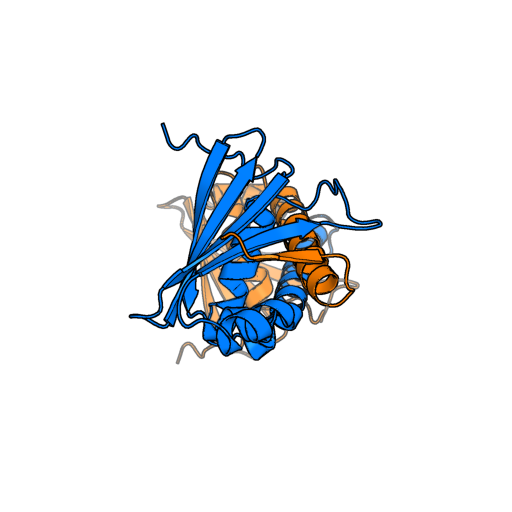8.06 123 LYS A C 1
ATOM 932 O O . LYS A 1 123 ? -11.75 -23.078 -9.891 1 78.06 123 LYS A O 1
ATOM 937 N N . GLU A 1 124 ? -10.961 -21.219 -8.852 1 87.25 124 GLU A N 1
ATOM 938 C CA . GLU A 1 124 ? -11.039 -20.391 -10.055 1 87.25 124 GLU A CA 1
ATOM 939 C C . GLU A 1 124 ? -9.68 -20.266 -10.734 1 87.25 124 GLU A C 1
ATOM 941 O O . GLU A 1 124 ? -9.484 -19.406 -11.594 1 87.25 124 GLU A O 1
ATOM 946 N N . VAL A 1 125 ? -8.828 -21.062 -10.25 1 88.12 125 VAL A N 1
ATOM 947 C CA . VAL A 1 125 ? -7.48 -21.109 -10.805 1 88.12 125 VAL A CA 1
ATOM 948 C C . VAL A 1 125 ? -7.117 -22.562 -11.156 1 88.12 125 VAL A C 1
ATOM 950 O O . VAL A 1 125 ? -7.457 -23.484 -10.422 1 88.12 125 VAL A O 1
ATOM 953 N N . SER A 1 126 ? -6.535 -22.719 -12.297 1 88 126 SER A N 1
ATOM 954 C CA . SER A 1 126 ? -6.086 -24.031 -12.734 1 88 126 SER A CA 1
ATOM 955 C C . SER A 1 126 ? -4.566 -24.094 -12.844 1 88 126 SER A C 1
ATOM 957 O O . SER A 1 126 ? -3.934 -23.156 -13.32 1 88 126 SER A O 1
ATOM 959 N N . LEU A 1 127 ? -4.047 -25.109 -12.297 1 88.38 127 LEU A N 1
ATOM 960 C CA . LEU A 1 127 ? -2.621 -25.391 -12.422 1 88.38 127 LEU A CA 1
ATOM 961 C C . LEU A 1 127 ? -2.393 -26.625 -13.312 1 88.38 127 LEU A C 1
ATOM 963 O O . LEU A 1 127 ? -2.92 -27.703 -13.039 1 88.38 127 LEU A O 1
ATOM 967 N N . VAL A 1 128 ? -1.662 -26.391 -14.375 1 87.5 128 VAL A N 1
ATOM 968 C CA . VAL A 1 128 ? -1.4 -27.469 -15.32 1 87.5 128 VAL A CA 1
ATOM 969 C C . VAL A 1 128 ? 0.103 -27.719 -15.414 1 87.5 128 VAL A C 1
ATOM 971 O O . VAL A 1 128 ? 0.867 -26.828 -15.773 1 87.5 128 VAL A O 1
ATOM 974 N N . PRO A 1 129 ? 0.52 -28.875 -15.023 1 87.06 129 PRO A N 1
ATOM 975 C CA . PRO A 1 129 ? 1.939 -29.172 -15.211 1 87.06 129 PRO A CA 1
ATOM 976 C C . PRO A 1 129 ? 2.367 -29.109 -16.672 1 87.06 129 PRO A C 1
ATOM 978 O O . PRO A 1 129 ? 1.608 -29.516 -17.562 1 87.06 129 PRO A O 1
ATOM 981 N N . LEU A 1 130 ? 3.432 -28.328 -16.781 1 83.25 130 LEU A N 1
ATOM 982 C CA . LEU A 1 130 ? 3.951 -28.266 -18.141 1 83.25 130 LEU A CA 1
ATOM 983 C C . LEU A 1 130 ? 5.082 -29.281 -18.328 1 83.25 130 LEU A C 1
ATOM 985 O O . LEU A 1 130 ? 5.859 -29.531 -17.406 1 83.25 130 LEU A O 1
ATOM 989 N N . ALA A 1 131 ? 4.926 -30.281 -19.234 1 67.69 131 ALA A N 1
ATOM 990 C CA . ALA A 1 131 ? 5.867 -31.359 -19.531 1 67.69 131 ALA A CA 1
ATOM 991 C C . ALA A 1 131 ? 7.242 -30.797 -19.891 1 67.69 131 ALA A C 1
ATOM 993 O O . ALA A 1 131 ? 7.344 -29.688 -20.422 1 67.69 131 ALA A O 1
ATOM 994 N N . MET B 1 1 ? 13.328 -11.969 -28.188 1 36.34 1 MET B N 1
ATOM 995 C CA . MET B 1 1 ? 13.453 -10.727 -27.438 1 36.34 1 MET B CA 1
ATOM 996 C C . MET B 1 1 ? 12.461 -10.68 -26.281 1 36.34 1 MET B C 1
ATOM 998 O O . MET B 1 1 ? 11.258 -10.906 -26.484 1 36.34 1 MET B O 1
ATOM 1002 N N . GLU B 1 2 ? 12.688 -11.211 -25.078 1 50.38 2 GLU B N 1
ATOM 1003 C CA . GLU B 1 2 ? 11.945 -11.445 -23.844 1 50.38 2 GLU B CA 1
ATOM 1004 C C . GLU B 1 2 ? 11.031 -10.266 -23.516 1 50.38 2 GLU B C 1
ATOM 1006 O O . GLU B 1 2 ? 11.516 -9.188 -23.156 1 50.38 2 GLU B O 1
ATOM 1011 N N . GLY B 1 3 ? 10.172 -9.945 -24.453 1 58.84 3 GLY B N 1
ATOM 1012 C CA . GLY B 1 3 ? 9.453 -8.688 -24.547 1 58.84 3 GLY B CA 1
ATOM 1013 C C . GLY B 1 3 ? 8.695 -8.336 -23.281 1 58.84 3 GLY B C 1
ATOM 1014 O O . GLY B 1 3 ? 8.32 -9.219 -22.5 1 58.84 3 GLY B O 1
ATOM 1015 N N . ALA B 1 4 ? 8.828 -7.055 -22.812 1 78.56 4 ALA B N 1
ATOM 1016 C CA . ALA B 1 4 ? 8.281 -6.477 -21.594 1 78.56 4 ALA B CA 1
ATOM 1017 C C . ALA B 1 4 ? 6.762 -6.633 -21.547 1 78.56 4 ALA B C 1
ATOM 1019 O O . ALA B 1 4 ? 6.082 -6.449 -22.562 1 78.56 4 ALA B O 1
ATOM 1020 N N . VAL B 1 5 ? 6.188 -7.547 -20.703 1 87.25 5 VAL B N 1
ATOM 1021 C CA . VAL B 1 5 ? 4.75 -7.641 -20.469 1 87.25 5 VAL B CA 1
ATOM 1022 C C . VAL B 1 5 ? 4.273 -6.41 -19.703 1 87.25 5 VAL B C 1
ATOM 1024 O O . VAL B 1 5 ? 4.863 -6.039 -18.688 1 87.25 5 VAL B O 1
ATOM 1027 N N . ALA B 1 6 ? 3.215 -5.816 -20.266 1 88.75 6 ALA B N 1
ATOM 1028 C CA . ALA B 1 6 ? 2.67 -4.641 -19.578 1 88.75 6 ALA B CA 1
ATOM 1029 C C . ALA B 1 6 ? 2.105 -5.012 -18.219 1 88.75 6 ALA B C 1
ATOM 1031 O O . ALA B 1 6 ? 1.53 -6.086 -18.047 1 88.75 6 ALA B O 1
ATOM 1032 N N . SER B 1 7 ? 2.277 -4.09 -17.266 1 88.81 7 SER B N 1
ATOM 1033 C CA . SER B 1 7 ? 1.939 -4.383 -15.883 1 88.81 7 SER B CA 1
ATOM 1034 C C . SER B 1 7 ? 0.429 -4.426 -15.68 1 88.81 7 SER B C 1
ATOM 1036 O O . SER B 1 7 ? -0.061 -5.102 -14.773 1 88.81 7 SER B O 1
ATOM 1038 N N . ASN B 1 8 ? -0.323 -3.797 -16.594 1 87.69 8 ASN B N 1
ATOM 1039 C CA . ASN B 1 8 ? -1.751 -3.645 -16.328 1 87.69 8 ASN B CA 1
ATOM 1040 C C . ASN B 1 8 ? -2.594 -4.328 -17.406 1 87.69 8 ASN B C 1
ATOM 1042 O O . ASN B 1 8 ? -3.762 -3.988 -17.594 1 87.69 8 ASN B O 1
ATOM 1046 N N . VAL B 1 9 ? -1.924 -5.27 -18.078 1 88.88 9 VAL B N 1
ATOM 1047 C CA . VAL B 1 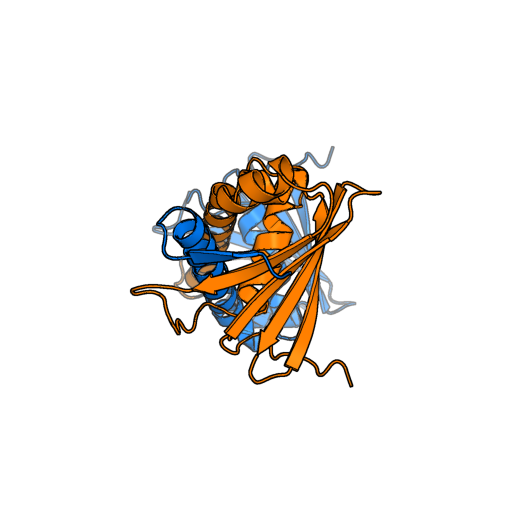9 ? -2.656 -6.02 -19.094 1 88.88 9 VAL B CA 1
ATOM 1048 C C . VAL B 1 9 ? -2.947 -7.43 -18.578 1 88.88 9 VAL B C 1
ATOM 1050 O O . VAL B 1 9 ? -2.121 -8.031 -17.891 1 88.88 9 VAL B O 1
ATOM 1053 N N . GLU B 1 10 ? -4.164 -7.797 -19.047 1 93.44 10 GLU B N 1
ATOM 1054 C CA . GLU B 1 10 ? -4.578 -9.141 -18.656 1 93.44 10 GLU B CA 1
ATOM 1055 C C . GLU B 1 10 ? -3.602 -10.195 -19.156 1 93.44 10 GLU B C 1
ATOM 1057 O O . GLU B 1 10 ? -3.182 -10.148 -20.312 1 93.44 10 GLU B O 1
ATOM 1062 N N . LEU B 1 11 ? -3.326 -11.055 -18.297 1 96.31 11 LEU B N 1
ATOM 1063 C CA . LEU B 1 11 ? -2.422 -12.141 -18.656 1 96.31 11 LEU B CA 1
ATOM 1064 C C . LEU B 1 11 ? -3.193 -13.336 -19.203 1 96.31 11 LEU B C 1
ATOM 1066 O O . LEU B 1 11 ? -4.352 -13.555 -18.828 1 96.31 11 LEU B O 1
ATOM 1070 N N . ASP B 1 12 ? -2.488 -14.078 -20.094 1 95.31 12 ASP B N 1
ATOM 1071 C CA . ASP B 1 12 ? -3.006 -15.383 -20.5 1 95.31 12 ASP B CA 1
ATOM 1072 C C . ASP B 1 12 ? -2.729 -16.438 -19.422 1 95.31 12 ASP B C 1
ATOM 1074 O O . ASP B 1 12 ? -3.576 -17.297 -19.156 1 95.31 12 ASP B O 1
ATOM 1078 N N . SER B 1 13 ? -1.589 -16.359 -18.891 1 96.12 13 SER B N 1
ATOM 1079 C CA . SER B 1 13 ? -1.173 -17.328 -17.875 1 96.12 13 SER B CA 1
ATOM 1080 C C . SER B 1 13 ? 0.099 -16.859 -17.156 1 96.12 13 SER B C 1
ATOM 1082 O O . SER B 1 13 ? 0.712 -15.867 -17.562 1 96.12 13 SER B O 1
ATOM 1084 N N . ALA B 1 14 ? 0.348 -17.516 -16.062 1 96.19 14 ALA B N 1
ATOM 1085 C CA . ALA B 1 14 ? 1.65 -17.453 -15.398 1 96.19 14 ALA B CA 1
ATOM 1086 C C . ALA B 1 14 ? 2.301 -18.828 -15.328 1 96.19 14 ALA B C 1
ATOM 1088 O O . ALA B 1 14 ? 1.63 -19.828 -15.047 1 96.19 14 ALA B O 1
ATOM 1089 N N . VAL B 1 15 ? 3.615 -18.844 -15.633 1 95.75 15 VAL B N 1
ATOM 1090 C CA . VAL B 1 15 ? 4.336 -20.109 -15.609 1 95.75 15 VAL B CA 1
ATOM 1091 C C . VAL B 1 15 ? 5.336 -20.125 -14.461 1 95.75 15 VAL B C 1
ATOM 1093 O O . VAL B 1 15 ? 6.082 -19.156 -14.266 1 95.75 15 VAL B O 1
ATOM 1096 N N . PHE B 1 16 ? 5.316 -21.172 -13.727 1 94.31 16 PHE B N 1
ATOM 1097 C CA . PHE B 1 16 ? 6.238 -21.344 -12.602 1 94.31 16 PHE B CA 1
ATOM 1098 C C . PHE B 1 16 ? 7.223 -22.469 -12.883 1 94.31 16 PHE B C 1
ATOM 1100 O O . PHE B 1 16 ? 6.82 -23.609 -13.164 1 94.31 16 PHE B O 1
ATOM 1107 N N . GLN B 1 17 ? 8.477 -22.062 -12.844 1 92.44 17 GLN B N 1
ATOM 1108 C CA . GLN B 1 17 ? 9.547 -23.031 -13 1 92.44 17 GLN B CA 1
ATOM 1109 C C . GLN B 1 17 ? 10.219 -23.328 -11.664 1 92.44 17 GLN B C 1
ATOM 1111 O O . GLN B 1 17 ? 10.742 -22.422 -11.008 1 92.44 17 GLN B O 1
ATOM 1116 N N . VAL B 1 18 ? 10.109 -24.609 -11.312 1 90.12 18 VAL B N 1
ATOM 1117 C CA . VAL B 1 18 ? 10.656 -25.016 -10.023 1 90.12 18 VAL B CA 1
ATOM 1118 C C . VAL B 1 18 ? 11.969 -25.766 -10.242 1 90.12 18 VAL B C 1
ATOM 1120 O O . VAL B 1 18 ? 12.062 -26.641 -11.109 1 90.12 18 VAL B O 1
ATOM 1123 N N . SER B 1 19 ? 12.961 -25.281 -9.523 1 84.69 19 SER B N 1
ATOM 1124 C CA . SER B 1 19 ? 14.25 -25.953 -9.602 1 84.69 19 SER B CA 1
ATOM 1125 C C . SER B 1 19 ? 14.539 -26.734 -8.32 1 84.69 19 SER B C 1
ATOM 1127 O O . SER B 1 19 ? 14.328 -26.234 -7.219 1 84.69 19 SER B O 1
ATOM 1129 N N . SER B 1 20 ? 14.836 -28 -8.43 1 70.38 20 SER B N 1
ATOM 1130 C CA . SER B 1 20 ? 15.078 -28.922 -7.32 1 70.38 20 SER B CA 1
ATOM 1131 C C . SER B 1 20 ? 16.297 -28.516 -6.512 1 70.38 20 SER B C 1
ATOM 1133 O O . SER B 1 20 ? 16.312 -28.625 -5.285 1 70.38 20 SER B O 1
ATOM 1135 N N . ALA B 1 21 ? 17.266 -28.203 -7.199 1 73.06 21 ALA B N 1
ATOM 1136 C CA . ALA B 1 21 ? 18.547 -28 -6.527 1 73.06 21 ALA B CA 1
ATOM 1137 C C . ALA B 1 21 ? 18.453 -26.906 -5.469 1 73.06 21 ALA B C 1
ATOM 1139 O O . ALA B 1 21 ? 19.109 -26.969 -4.43 1 73.06 21 ALA B O 1
ATOM 1140 N N . GLN B 1 22 ? 17.469 -26.062 -5.512 1 77 22 GLN B N 1
ATOM 1141 C CA . GLN B 1 22 ? 17.484 -24.891 -4.633 1 77 22 GLN B CA 1
ATOM 1142 C C . GLN B 1 22 ? 16.125 -24.672 -3.98 1 77 22 GLN B C 1
ATOM 1144 O O . GLN B 1 22 ? 15.961 -23.75 -3.17 1 77 22 GLN B O 1
ATOM 1149 N N . ASN B 1 23 ? 15.242 -25.656 -4.223 1 86.44 23 ASN B N 1
ATOM 1150 C CA . ASN B 1 23 ? 13.883 -25.469 -3.723 1 86.44 23 ASN B CA 1
ATOM 1151 C C . ASN B 1 23 ? 13.375 -24.047 -3.973 1 86.44 23 ASN B C 1
ATOM 1153 O O . ASN B 1 23 ? 12.867 -23.406 -3.059 1 86.44 23 ASN B O 1
ATOM 1157 N N . ARG B 1 24 ? 13.719 -23.531 -5.172 1 91 24 ARG B N 1
ATOM 1158 C CA . ARG B 1 24 ? 13.32 -22.188 -5.57 1 91 24 ARG B CA 1
ATOM 1159 C C . ARG B 1 24 ? 12.422 -22.234 -6.809 1 91 24 ARG B C 1
ATOM 1161 O O . ARG B 1 24 ? 12.438 -23.203 -7.559 1 91 24 ARG B O 1
ATOM 1168 N N . TYR B 1 25 ? 11.594 -21.234 -6.977 1 92.69 25 TYR B N 1
ATOM 1169 C CA . TYR B 1 25 ? 10.789 -21.094 -8.188 1 92.69 25 TYR B CA 1
ATOM 1170 C C . TYR B 1 25 ? 11.094 -19.797 -8.906 1 92.69 25 TYR B C 1
ATOM 1172 O O . TYR B 1 25 ? 11.656 -18.859 -8.312 1 92.69 25 TYR B O 1
ATOM 1180 N N . GLU B 1 26 ? 10.883 -19.781 -10.141 1 94.75 26 GLU B N 1
ATOM 1181 C CA . GLU B 1 26 ? 10.773 -18.578 -10.961 1 94.75 26 GLU B CA 1
ATOM 1182 C C . GLU B 1 26 ? 9.383 -18.453 -11.57 1 94.75 26 GLU B C 1
ATOM 1184 O O . GLU B 1 26 ? 8.797 -19.438 -12.008 1 94.75 26 GLU B O 1
ATOM 1189 N N . ALA B 1 27 ? 8.844 -17.234 -11.508 1 96.25 27 ALA B N 1
ATOM 1190 C CA . ALA B 1 27 ? 7.52 -16.969 -12.062 1 96.25 27 ALA B CA 1
ATOM 1191 C C . ALA B 1 27 ? 7.621 -16.125 -13.328 1 96.25 27 ALA B C 1
ATOM 1193 O O . ALA B 1 27 ? 8.25 -15.055 -13.32 1 96.25 27 ALA B O 1
ATOM 1194 N N . ILE B 1 28 ? 6.961 -16.547 -14.344 1 97 28 ILE B N 1
ATOM 1195 C CA . ILE B 1 28 ? 7.023 -15.906 -15.648 1 97 28 ILE B CA 1
ATOM 1196 C C . ILE B 1 28 ? 5.617 -15.516 -16.094 1 97 28 ILE B C 1
ATOM 1198 O O . ILE B 1 28 ? 4.707 -16.344 -16.109 1 97 28 ILE B O 1
ATOM 1202 N N . ALA B 1 29 ? 5.426 -14.234 -16.406 1 97.38 29 ALA B N 1
ATOM 1203 C CA . ALA B 1 29 ? 4.16 -13.75 -16.953 1 97.38 29 ALA B CA 1
ATOM 1204 C C . ALA B 1 29 ? 4.078 -13.992 -18.453 1 97.38 29 ALA B C 1
ATOM 1206 O O . ALA B 1 29 ? 5.062 -13.812 -19.172 1 97.38 29 ALA B O 1
ATOM 1207 N N . CYS B 1 30 ? 2.873 -14.398 -18.891 1 96.12 30 CYS B N 1
ATOM 1208 C CA . CYS B 1 30 ? 2.639 -14.656 -20.312 1 96.12 30 CYS B CA 1
ATOM 1209 C C . CYS B 1 30 ? 1.433 -13.867 -20.812 1 96.12 30 CYS B C 1
ATOM 1211 O O . CYS B 1 30 ? 0.335 -13.992 -20.266 1 96.12 30 CYS B O 1
ATOM 1213 N N . SER B 1 31 ? 1.647 -13.078 -21.797 1 94.62 31 SER B N 1
ATOM 1214 C CA . SER B 1 31 ? 0.567 -12.32 -22.422 1 94.62 31 SER B CA 1
ATOM 1215 C C . SER B 1 31 ? 0.787 -12.18 -23.922 1 94.62 31 SER B C 1
ATOM 1217 O O . SER B 1 31 ? 1.828 -11.688 -24.359 1 94.62 31 SER B O 1
ATOM 1219 N N . LYS B 1 32 ? -0.16 -12.609 -24.703 1 91.19 32 LYS B N 1
ATOM 1220 C CA . LYS B 1 32 ? -0.168 -12.477 -26.156 1 91.19 32 LYS B CA 1
ATOM 1221 C C . LYS B 1 32 ? 1.153 -12.945 -26.75 1 91.19 32 LYS B C 1
ATOM 1223 O O . LYS B 1 32 ? 1.734 -12.258 -27.594 1 91.19 32 LYS B O 1
ATOM 1228 N N . GLY B 1 33 ? 1.652 -14.078 -26.219 1 88.06 33 GLY B N 1
ATOM 1229 C CA . GLY B 1 33 ? 2.846 -14.695 -26.766 1 88.06 33 GLY B CA 1
ATOM 1230 C C . GLY B 1 33 ? 4.133 -14.156 -26.172 1 88.06 33 GLY B C 1
ATOM 1231 O O . GLY B 1 33 ? 5.211 -14.695 -26.406 1 88.06 33 GLY B O 1
AT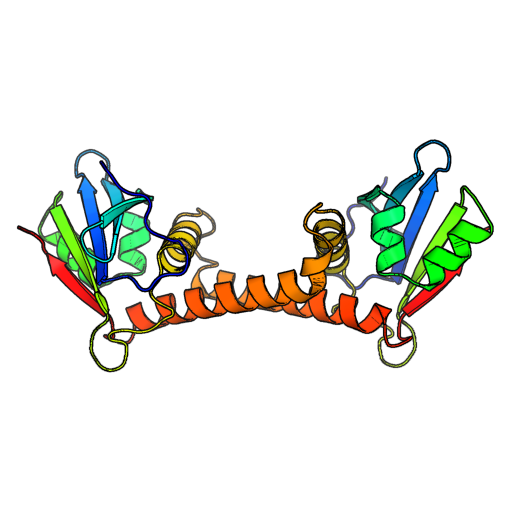OM 1232 N N . ASN B 1 34 ? 4.039 -13.039 -25.469 1 94.25 34 ASN B N 1
ATOM 1233 C CA . ASN B 1 34 ? 5.203 -12.477 -24.781 1 94.25 34 ASN B CA 1
ATOM 1234 C C . ASN B 1 34 ? 5.371 -13.062 -23.375 1 94.25 34 ASN B C 1
ATOM 1236 O O . ASN B 1 34 ? 4.383 -13.391 -22.719 1 94.25 34 ASN B O 1
ATOM 1240 N N . THR B 1 35 ? 6.668 -13.141 -22.969 1 95.06 35 THR B N 1
ATOM 1241 C CA . THR B 1 35 ? 6.949 -13.664 -21.641 1 95.06 35 THR B CA 1
ATOM 1242 C C . THR B 1 35 ? 7.945 -12.773 -20.891 1 95.06 35 THR B C 1
ATOM 1244 O O . THR B 1 35 ? 8.797 -12.133 -21.516 1 95.06 35 THR B O 1
ATOM 1247 N N . GLU B 1 36 ? 7.75 -12.68 -19.562 1 96.81 36 GLU B N 1
ATOM 1248 C CA . GLU B 1 36 ? 8.641 -11.891 -18.719 1 96.81 36 GLU B CA 1
ATOM 1249 C C . GLU B 1 36 ? 8.773 -12.5 -17.328 1 96.81 36 GLU B C 1
ATOM 1251 O O . GLU B 1 36 ? 7.773 -12.852 -16.703 1 96.81 36 GLU B O 1
ATOM 1256 N N . LEU B 1 37 ? 10.055 -12.656 -16.859 1 96.12 37 LEU B N 1
ATOM 1257 C CA . LEU B 1 37 ? 10.297 -13.062 -15.484 1 96.12 37 LEU B CA 1
ATOM 1258 C C . LEU B 1 37 ? 9.828 -11.992 -14.508 1 96.12 37 LEU B C 1
ATOM 1260 O O . LEU B 1 37 ? 10.25 -10.836 -14.594 1 96.12 37 LEU B O 1
ATOM 1264 N N . ILE B 1 38 ? 8.961 -12.43 -13.562 1 95.5 38 ILE B N 1
ATOM 1265 C CA . ILE B 1 38 ? 8.359 -11.367 -12.75 1 95.5 38 ILE B CA 1
ATOM 1266 C C . ILE B 1 38 ? 8.742 -11.57 -11.289 1 95.5 38 ILE B C 1
ATOM 1268 O O . ILE B 1 38 ? 8.664 -10.641 -10.484 1 95.5 38 ILE B O 1
ATOM 1272 N N . ALA B 1 39 ? 9.086 -12.75 -10.891 1 94 39 ALA B N 1
ATOM 1273 C CA . ALA B 1 39 ? 9.445 -12.992 -9.492 1 94 39 ALA B CA 1
ATOM 1274 C C . ALA B 1 39 ? 10.211 -14.312 -9.344 1 94 39 ALA B C 1
ATOM 1276 O O . ALA B 1 39 ? 10.164 -15.164 -10.234 1 94 39 ALA B O 1
ATOM 1277 N N . SER B 1 40 ? 10.875 -14.375 -8.297 1 93.56 40 SER B N 1
ATOM 1278 C CA . SER B 1 40 ? 11.508 -15.609 -7.84 1 93.56 40 SER B CA 1
ATOM 1279 C C . SER B 1 40 ? 11.477 -15.719 -6.32 1 93.56 40 SER B C 1
ATOM 1281 O O . SER B 1 40 ? 11.359 -14.703 -5.625 1 93.56 40 SER B O 1
ATOM 1283 N N . GLY B 1 41 ? 11.469 -16.953 -5.836 1 91.12 41 GLY B N 1
ATOM 1284 C CA . GLY B 1 41 ? 11.406 -17.141 -4.391 1 91.12 41 GLY B CA 1
ATOM 1285 C C . GLY B 1 41 ? 11.414 -18.594 -3.969 1 91.12 41 GLY B C 1
ATOM 1286 O O . GLY B 1 41 ? 11.57 -19.484 -4.801 1 91.12 41 GLY B O 1
ATOM 1287 N N . PRO B 1 42 ? 11.383 -18.812 -2.684 1 89.56 42 PRO B N 1
ATOM 1288 C CA . PRO B 1 42 ? 11.328 -20.188 -2.18 1 89.56 42 PRO B CA 1
ATOM 1289 C C . PRO B 1 42 ? 10.031 -20.906 -2.568 1 89.56 42 PRO B C 1
ATOM 1291 O O . PRO B 1 42 ? 8.938 -20.375 -2.355 1 89.56 42 PRO B O 1
ATOM 1294 N N . PHE B 1 43 ? 10.188 -22.125 -2.994 1 89 43 PHE B N 1
ATOM 1295 C CA . PHE B 1 43 ? 9.039 -22.906 -3.441 1 89 43 PHE B CA 1
ATOM 1296 C C . PHE B 1 43 ? 8.133 -23.25 -2.27 1 89 43 PHE B C 1
ATOM 1298 O O . PHE B 1 43 ? 6.914 -23.328 -2.42 1 89 43 PHE B O 1
ATOM 1305 N N . ASP B 1 44 ? 8.664 -23.391 -1.114 1 84.88 44 ASP B N 1
ATOM 1306 C CA . ASP B 1 44 ? 7.902 -23.75 0.075 1 84.88 44 ASP B CA 1
ATOM 1307 C C . ASP B 1 44 ? 6.863 -22.688 0.41 1 84.88 44 ASP B C 1
ATOM 1309 O O . ASP B 1 44 ? 5.777 -23 0.902 1 84.88 44 ASP B O 1
ATOM 1313 N N . GLN B 1 45 ? 7.191 -21.422 0.127 1 85.69 45 GLN B N 1
ATOM 1314 C CA . GLN B 1 45 ? 6.254 -20.344 0.406 1 85.69 45 GLN B CA 1
ATOM 1315 C C . GLN B 1 45 ? 5.098 -20.344 -0.588 1 85.69 45 GLN B C 1
ATOM 1317 O O . GLN B 1 45 ? 3.953 -20.062 -0.218 1 85.69 45 GLN B O 1
ATOM 1322 N N . LEU B 1 46 ? 5.422 -20.703 -1.76 1 87.88 46 LEU B N 1
ATOM 1323 C CA . LEU B 1 46 ? 4.402 -20.734 -2.803 1 87.88 46 LEU B CA 1
ATOM 1324 C C . LEU B 1 46 ? 3.393 -21.844 -2.541 1 87.88 46 LEU B C 1
ATOM 1326 O O . LEU B 1 46 ? 2.186 -21.641 -2.67 1 87.88 46 LEU B O 1
ATOM 1330 N N . VAL B 1 47 ? 3.865 -22.969 -2.127 1 86.12 47 VAL B N 1
ATOM 1331 C CA . VAL B 1 47 ? 3.037 -24.156 -1.974 1 86.12 47 VAL B CA 1
ATOM 1332 C C . VAL B 1 47 ? 2.074 -23.969 -0.804 1 86.12 47 VAL B C 1
ATOM 1334 O O . VAL B 1 47 ? 1.015 -24.609 -0.757 1 86.12 47 VAL B O 1
ATOM 1337 N N . LEU B 1 48 ? 2.359 -23.125 0.061 1 83.62 48 LEU B N 1
ATOM 1338 C CA . LEU B 1 48 ? 1.469 -22.844 1.184 1 83.62 48 LEU B CA 1
ATOM 1339 C C . LEU B 1 48 ? 0.171 -22.203 0.701 1 83.62 48 LEU B C 1
ATOM 1341 O O . LEU B 1 48 ? -0.867 -22.328 1.356 1 83.62 48 LEU B O 1
ATOM 1345 N N . HIS B 1 49 ? 0.258 -21.641 -0.449 1 82.5 49 HIS B N 1
ATOM 1346 C CA . HIS B 1 49 ? -0.905 -20.906 -0.938 1 82.5 49 HIS B CA 1
ATOM 1347 C C . HIS B 1 49 ? -1.498 -21.562 -2.174 1 82.5 49 HIS B C 1
ATOM 1349 O O . HIS B 1 49 ? -2.631 -21.281 -2.561 1 82.5 49 HIS B O 1
ATOM 1355 N N . LEU B 1 50 ? -0.716 -22.344 -2.76 1 82.44 50 LEU B N 1
ATOM 1356 C CA . LEU B 1 50 ? -1.15 -23.062 -3.955 1 82.44 50 LEU B CA 1
ATOM 1357 C C . LEU B 1 50 ? -1.207 -24.562 -3.695 1 82.44 50 LEU B C 1
ATOM 1359 O O . LEU B 1 50 ? -0.212 -25.266 -3.877 1 82.44 50 LEU B O 1
ATOM 1363 N N . GLU B 1 51 ? -2.303 -25 -3.332 1 75.94 51 GLU B N 1
ATOM 1364 C CA . GLU B 1 51 ? -2.461 -26.406 -2.977 1 75.94 51 GLU B CA 1
ATOM 1365 C C . GLU B 1 51 ? -2.043 -27.312 -4.129 1 75.94 51 GLU B C 1
ATOM 1367 O O . GLU B 1 51 ? -1.379 -28.328 -3.916 1 75.94 51 GLU B O 1
ATOM 1372 N N . ASP B 1 52 ? -2.398 -26.984 -5.309 1 77.31 52 ASP B N 1
ATOM 1373 C CA . ASP B 1 52 ? -2.086 -27.828 -6.457 1 77.31 52 ASP B CA 1
ATOM 1374 C C . ASP B 1 52 ? -0.585 -27.844 -6.734 1 77.31 52 ASP B C 1
ATOM 1376 O O . ASP B 1 52 ? -0.062 -28.812 -7.293 1 77.31 52 ASP B O 1
ATOM 1380 N N . ALA B 1 53 ? 0.061 -26.812 -6.363 1 79.44 53 ALA B N 1
ATOM 1381 C CA . ALA B 1 53 ? 1.517 -26.812 -6.496 1 79.44 53 ALA B CA 1
ATOM 1382 C C . ALA B 1 53 ? 2.16 -27.781 -5.512 1 79.44 53 ALA B C 1
ATOM 1384 O O . ALA B 1 53 ? 3.205 -28.375 -5.805 1 79.44 53 ALA B O 1
ATOM 1385 N N . ARG B 1 54 ? 1.526 -27.953 -4.449 1 75.06 54 ARG B N 1
ATOM 1386 C CA . ARG B 1 54 ? 2.016 -28.906 -3.461 1 75.06 54 ARG B CA 1
ATOM 1387 C C . ARG B 1 54 ? 2.006 -30.328 -4.023 1 75.06 54 ARG B C 1
ATOM 1389 O O . ARG B 1 54 ? 2.947 -31.094 -3.809 1 75.06 54 ARG B O 1
ATOM 1396 N N . LYS B 1 55 ? 0.937 -30.547 -4.707 1 74.94 55 LYS B N 1
ATOM 1397 C CA . LYS B 1 55 ? 0.854 -31.859 -5.34 1 74.94 55 LYS B CA 1
ATOM 1398 C C . LYS B 1 55 ? 1.988 -32.062 -6.34 1 74.94 55 LYS B C 1
ATOM 1400 O O . LYS B 1 55 ? 2.51 -33.156 -6.48 1 74.94 55 LYS B O 1
ATOM 1405 N N . PHE B 1 56 ? 2.34 -30.953 -6.953 1 74.44 56 PHE B N 1
ATOM 1406 C CA . PHE B 1 56 ? 3.447 -30.984 -7.898 1 74.44 56 PHE B CA 1
ATOM 1407 C C . PHE B 1 56 ? 4.754 -31.344 -7.191 1 74.44 56 PHE B C 1
ATOM 1409 O O . PHE B 1 56 ? 5.566 -32.094 -7.723 1 74.44 56 PHE B O 1
ATOM 1416 N N . GLN B 1 57 ? 4.91 -30.844 -6.09 1 69.25 57 GLN B N 1
ATOM 1417 C CA . GLN B 1 57 ? 6.121 -31.047 -5.305 1 69.25 57 GLN B CA 1
ATOM 1418 C C . GLN B 1 57 ? 6.262 -32.5 -4.887 1 69.25 57 GLN B C 1
ATOM 1420 O O . GLN B 1 57 ? 7.379 -33 -4.758 1 69.25 57 GLN B O 1
ATOM 1425 N N . SER B 1 58 ? 5.168 -33.094 -4.621 1 67.38 58 SER B N 1
ATOM 1426 C CA . SER B 1 58 ? 5.207 -34.469 -4.148 1 67.38 58 SER B CA 1
ATOM 1427 C C . SER B 1 58 ? 5.648 -35.406 -5.258 1 67.38 58 SER B C 1
ATOM 1429 O O . SER B 1 58 ? 6.199 -36.469 -4.98 1 67.38 58 SER B O 1
ATOM 1431 N N . CYS B 1 59 ? 5.457 -34.938 -6.434 1 65.06 59 CYS B N 1
ATOM 1432 C CA . CYS B 1 59 ? 5.734 -35.844 -7.531 1 65.06 59 CYS B CA 1
ATOM 1433 C C . CYS B 1 59 ? 7.07 -35.531 -8.188 1 65.06 59 CYS B C 1
ATOM 1435 O O . CYS B 1 59 ? 7.68 -36.406 -8.828 1 65.06 59 CYS B O 1
ATOM 1437 N N . SER B 1 60 ? 7.48 -34.312 -8.102 1 67.25 60 SER B N 1
ATOM 1438 C CA . SER B 1 60 ? 8.703 -33.906 -8.781 1 67.25 60 SER B CA 1
ATOM 1439 C C . SER B 1 60 ? 9.445 -32.844 -7.996 1 67.25 60 SER B C 1
ATOM 1441 O O . SER B 1 60 ? 8.828 -32.031 -7.297 1 67.25 60 SER B O 1
ATOM 1443 N N . THR B 1 61 ? 10.797 -33.062 -7.938 1 69.56 61 THR B N 1
ATOM 1444 C CA . THR B 1 61 ? 11.641 -32.062 -7.289 1 69.56 61 THR B CA 1
ATOM 1445 C C . THR B 1 61 ? 11.875 -30.891 -8.211 1 69.56 61 THR B C 1
ATOM 1447 O O . THR B 1 61 ? 12.367 -29.844 -7.781 1 69.56 61 THR B O 1
ATOM 1450 N N . ALA B 1 62 ? 11.547 -31.047 -9.422 1 80.38 62 ALA B N 1
ATOM 1451 C CA . ALA B 1 62 ? 11.727 -30 -10.43 1 80.38 62 ALA B CA 1
ATOM 1452 C C . ALA B 1 62 ? 10.625 -30.062 -11.484 1 80.38 62 ALA B C 1
ATOM 1454 O O . ALA B 1 62 ? 10.016 -31.125 -11.695 1 80.38 62 ALA B O 1
ATOM 1455 N N . GLY B 1 63 ? 10.195 -29 -11.984 1 87.56 63 GLY B N 1
ATOM 1456 C CA . GLY B 1 63 ? 9.195 -28.984 -13.039 1 87.56 63 GLY B CA 1
ATOM 1457 C C . GLY B 1 63 ? 8.602 -27.609 -13.281 1 87.56 63 GLY B C 1
ATOM 1458 O O . GLY B 1 63 ? 9.102 -26.609 -12.766 1 87.56 63 GLY B O 1
ATOM 1459 N N . THR B 1 64 ? 7.75 -27.641 -14.234 1 90.75 64 THR B N 1
ATOM 1460 C CA . THR B 1 64 ? 7.082 -26.406 -14.648 1 90.75 64 THR B CA 1
ATOM 1461 C C . THR B 1 64 ? 5.566 -26.578 -14.633 1 90.75 64 THR B C 1
ATOM 1463 O O . THR B 1 64 ? 5.055 -27.625 -15.055 1 90.75 64 THR B O 1
ATOM 1466 N N . PHE B 1 65 ? 4.941 -25.625 -14.039 1 92.5 65 PHE B N 1
ATOM 1467 C CA . PHE B 1 65 ? 3.486 -25.641 -14.125 1 92.5 65 PHE B CA 1
ATOM 1468 C C . PHE B 1 65 ? 2.957 -24.266 -14.547 1 92.5 65 PHE B C 1
ATOM 1470 O O . PHE B 1 65 ? 3.621 -23.25 -14.336 1 92.5 65 PHE B O 1
ATOM 1477 N N . LYS B 1 66 ? 1.818 -24.312 -15.148 1 93.81 66 LYS B N 1
ATOM 1478 C CA . LYS B 1 66 ? 1.139 -23.125 -15.648 1 93.81 66 LYS B CA 1
ATOM 1479 C C . LYS B 1 66 ? -0.11 -22.812 -14.828 1 93.81 66 LYS B C 1
ATOM 1481 O O . LYS B 1 66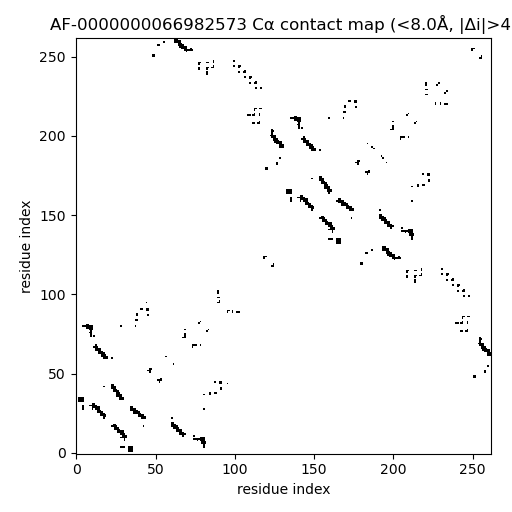 ? -0.889 -23.719 -14.516 1 93.81 66 LYS B O 1
ATOM 1486 N N . LEU B 1 67 ? -0.188 -21.562 -14.492 1 94.31 67 LEU B N 1
ATOM 1487 C CA . LEU B 1 67 ? -1.359 -21.047 -13.781 1 94.31 67 LEU B CA 1
ATOM 1488 C C . LEU B 1 67 ? -2.217 -20.188 -14.695 1 94.31 67 LEU B C 1
ATOM 1490 O O . LEU B 1 67 ? -1.706 -19.281 -15.359 1 94.31 67 LEU B O 1
ATOM 1494 N N . SER B 1 68 ? -3.475 -20.484 -14.812 1 94.06 68 SER B N 1
ATOM 1495 C CA . SER B 1 68 ? -4.438 -19.703 -15.586 1 94.06 68 SER B CA 1
ATOM 1496 C C . SER B 1 68 ? -5.781 -19.625 -14.875 1 94.06 68 SER B C 1
ATOM 1498 O O . SER B 1 68 ? -6.059 -20.422 -13.969 1 94.06 68 SER B O 1
ATOM 1500 N N . LEU B 1 69 ? -6.434 -18.609 -15.156 1 93.12 69 LEU B N 1
ATOM 1501 C CA . LEU B 1 69 ? -7.773 -18.469 -14.594 1 93.12 69 LEU B CA 1
ATOM 1502 C C . LEU B 1 69 ? -8.758 -19.391 -15.305 1 93.12 69 LEU B C 1
ATOM 1504 O O . LEU B 1 69 ? -8.594 -19.688 -16.5 1 93.12 69 LEU B O 1
ATOM 1508 N N . SER B 1 70 ? -9.727 -19.844 -14.555 1 90.12 70 SER B N 1
ATOM 1509 C CA . SER B 1 70 ? -10.75 -20.734 -15.078 1 90.12 70 SER B CA 1
ATOM 1510 C C . SER B 1 70 ? -12.133 -20.344 -14.578 1 90.12 70 SER B C 1
ATOM 1512 O O . SER B 1 70 ? -12.273 -19.406 -13.789 1 90.12 70 SER B O 1
ATOM 1514 N N . GLY B 1 71 ? -13.078 -20.938 -15.164 1 87.75 71 GLY B N 1
ATOM 1515 C CA . GLY B 1 71 ? -14.445 -20.672 -14.727 1 87.75 71 GLY B CA 1
ATOM 1516 C C . GLY B 1 71 ? -14.883 -19.234 -14.953 1 87.75 71 GLY B C 1
ATOM 1517 O O . GLY B 1 71 ? -14.648 -18.672 -16.016 1 87.75 71 GLY B O 1
ATOM 1518 N N . ASN B 1 72 ? -15.555 -18.688 -13.906 1 85.75 72 ASN B N 1
ATOM 1519 C CA . ASN B 1 72 ? -16.109 -17.344 -13.992 1 85.75 72 ASN B CA 1
ATOM 1520 C C . ASN B 1 72 ? -15.016 -16.281 -14.016 1 85.75 72 ASN B C 1
ATOM 1522 O O . ASN B 1 72 ? -15.242 -15.148 -14.453 1 85.75 72 ASN B O 1
ATOM 1526 N N . ALA B 1 73 ? -13.82 -16.703 -13.617 1 89.75 73 ALA B N 1
ATOM 1527 C CA . ALA B 1 73 ? -12.727 -15.734 -13.516 1 89.75 73 ALA B CA 1
ATOM 1528 C C . ALA B 1 73 ? -11.953 -15.648 -14.82 1 89.75 73 ALA B C 1
ATOM 1530 O O . ALA B 1 73 ? -11.078 -14.789 -14.977 1 89.75 73 ALA B O 1
ATOM 1531 N N . LYS B 1 74 ? -12.273 -16.469 -15.758 1 88.25 74 LYS B N 1
ATOM 1532 C CA . LYS B 1 74 ? -11.531 -16.484 -17.016 1 88.25 74 LYS B CA 1
ATOM 1533 C C . LYS B 1 74 ? -11.586 -15.125 -17.703 1 88.25 74 LYS B C 1
ATOM 1535 O O . LYS B 1 74 ? -12.656 -14.547 -17.859 1 88.25 74 LYS B O 1
ATOM 1540 N N . GLY B 1 75 ? -10.453 -14.664 -18.031 1 87.69 75 GLY B N 1
ATOM 1541 C CA . GLY B 1 75 ? -10.367 -13.391 -18.734 1 87.69 75 GLY B CA 1
ATOM 1542 C C . GLY B 1 75 ? -10.523 -12.188 -17.828 1 87.69 75 GLY B C 1
ATOM 1543 O O . GLY B 1 75 ? -10.828 -11.086 -18.297 1 87.69 75 GLY B O 1
ATOM 1544 N N . SER B 1 76 ? -10.406 -12.344 -16.594 1 90.88 76 SER B N 1
ATOM 1545 C CA . SER B 1 76 ? -10.547 -11.242 -15.648 1 90.88 76 SER B CA 1
ATOM 1546 C C . SER B 1 76 ? -9.461 -10.195 -15.852 1 90.88 76 SER B C 1
ATOM 1548 O O . SER B 1 76 ? -8.289 -10.539 -16.047 1 90.88 76 SER B O 1
ATOM 1550 N N . SER B 1 77 ? -9.914 -8.961 -15.719 1 90.88 77 SER B N 1
ATOM 1551 C CA . SER B 1 77 ? -9 -7.848 -15.953 1 90.88 77 SER B CA 1
ATOM 1552 C C . SER B 1 77 ? -8 -7.699 -14.812 1 90.88 77 SER B C 1
ATOM 1554 O O . SER B 1 77 ? -6.988 -7.012 -14.953 1 90.88 77 SER B O 1
ATOM 1556 N N . TRP B 1 78 ? -8.258 -8.328 -13.688 1 91.69 78 TRP B N 1
ATOM 1557 C CA . TRP B 1 78 ? -7.379 -8.18 -12.531 1 91.69 78 TRP B CA 1
ATOM 1558 C C . TRP B 1 78 ? -6.234 -9.188 -12.594 1 91.69 78 TRP B C 1
ATOM 1560 O O . TRP B 1 78 ? -5.312 -9.141 -11.773 1 91.69 78 TRP B O 1
ATOM 1570 N N . PHE B 1 79 ? -6.293 -10.148 -13.555 1 95.5 79 PHE B N 1
ATOM 1571 C CA . PHE B 1 79 ? -5.188 -11.078 -13.742 1 95.5 79 PHE B CA 1
ATOM 1572 C C . PHE B 1 79 ? -4.066 -10.438 -14.555 1 95.5 79 PHE B C 1
ATOM 1574 O O . PHE B 1 79 ? -3.988 -10.617 -15.766 1 95.5 79 PHE B O 1
ATOM 1581 N N . THR B 1 80 ? -3.186 -9.695 -13.867 1 95.75 80 THR B N 1
ATOM 1582 C CA . THR B 1 80 ? -2.143 -8.914 -14.523 1 95.75 80 THR B CA 1
ATOM 1583 C C . THR B 1 80 ? -0.774 -9.234 -13.93 1 95.75 80 THR B C 1
ATOM 1585 O O . THR B 1 80 ? -0.681 -9.867 -12.875 1 95.75 80 THR B O 1
ATOM 1588 N N . LYS B 1 81 ? 0.2 -8.789 -14.656 1 95.44 81 LYS B N 1
ATOM 1589 C CA . LYS B 1 81 ? 1.572 -8.938 -14.18 1 95.44 81 LYS B CA 1
ATOM 1590 C C . LYS B 1 81 ? 1.757 -8.273 -12.812 1 95.44 81 LYS B C 1
ATOM 1592 O O . LYS B 1 81 ? 2.361 -8.859 -11.914 1 95.44 81 LYS B O 1
ATOM 1597 N N . SER B 1 82 ? 1.196 -7.102 -12.703 1 93.75 82 SER B N 1
ATOM 1598 C CA . SER B 1 82 ? 1.329 -6.355 -11.453 1 93.75 82 SER B CA 1
ATOM 1599 C C . SER B 1 82 ? 0.662 -7.086 -10.297 1 93.75 82 SER B C 1
ATOM 1601 O O . SER B 1 82 ? 1.21 -7.145 -9.195 1 93.75 82 SER B O 1
ATOM 1603 N N . THR B 1 83 ? -0.455 -7.66 -10.547 1 94.31 83 THR B N 1
ATOM 1604 C CA . THR B 1 83 ? -1.211 -8.359 -9.516 1 94.31 83 THR B CA 1
ATOM 1605 C C . THR B 1 83 ? -0.449 -9.586 -9.023 1 94.31 83 THR B C 1
ATOM 1607 O O . THR B 1 83 ? -0.276 -9.773 -7.816 1 94.31 83 THR B O 1
ATOM 1610 N N . ILE B 1 84 ? 0.05 -10.352 -9.93 1 93.88 84 ILE B N 1
ATOM 1611 C CA 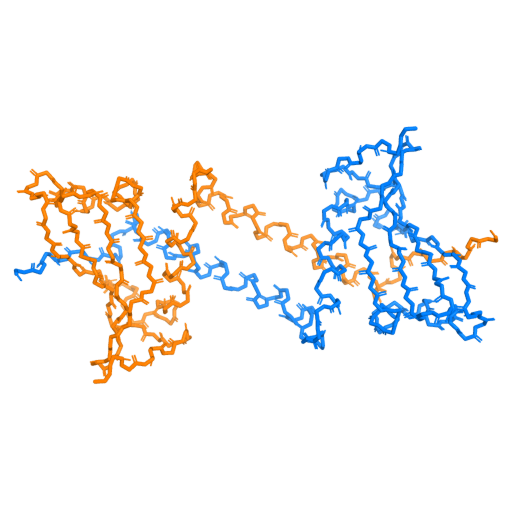. ILE B 1 84 ? 0.726 -11.594 -9.57 1 93.88 84 ILE B CA 1
ATOM 1612 C C . ILE B 1 84 ? 2.059 -11.281 -8.891 1 93.88 84 ILE B C 1
ATOM 1614 O O . ILE B 1 84 ? 2.418 -11.898 -7.891 1 93.88 84 ILE B O 1
ATOM 1618 N N . ALA B 1 85 ? 2.744 -10.344 -9.469 1 93.75 85 ALA B N 1
ATOM 1619 C CA . ALA B 1 85 ? 4.023 -9.953 -8.883 1 93.75 85 ALA B CA 1
ATOM 1620 C C . ALA B 1 85 ? 3.848 -9.484 -7.445 1 93.75 85 ALA B C 1
ATOM 1622 O O . ALA B 1 85 ? 4.645 -9.828 -6.57 1 93.75 85 ALA B O 1
ATOM 1623 N N . ARG B 1 86 ? 2.863 -8.703 -7.172 1 89.69 86 ARG B N 1
ATOM 1624 C CA . ARG B 1 86 ? 2.6 -8.219 -5.82 1 89.69 86 ARG B CA 1
ATOM 1625 C C . ARG B 1 86 ? 2.254 -9.367 -4.879 1 89.69 86 ARG B C 1
ATOM 1627 O O . ARG B 1 86 ? 2.701 -9.391 -3.73 1 89.69 86 ARG B O 1
ATOM 1634 N N . PHE B 1 87 ? 1.457 -10.266 -5.344 1 91 87 PHE B N 1
ATOM 1635 C CA . PHE B 1 87 ? 1.108 -11.445 -4.551 1 91 87 PHE B CA 1
ATOM 1636 C C . PHE B 1 87 ? 2.357 -12.227 -4.164 1 91 87 PHE B C 1
ATOM 1638 O O . PHE B 1 87 ? 2.537 -12.586 -3 1 91 87 PHE B O 1
ATOM 1645 N N . LEU B 1 88 ? 3.164 -12.445 -5.121 1 91.81 88 LEU B N 1
ATOM 1646 C CA . LEU B 1 88 ? 4.367 -13.242 -4.879 1 91.81 88 LEU B CA 1
ATOM 1647 C C . LEU B 1 88 ? 5.324 -12.508 -3.947 1 91.81 88 LEU B C 1
ATOM 1649 O O . LEU B 1 88 ? 5.996 -13.133 -3.123 1 91.81 88 LEU B O 1
ATOM 1653 N N . ASN B 1 89 ? 5.371 -11.219 -4.137 1 89.44 89 ASN B N 1
ATOM 1654 C CA . ASN B 1 89 ? 6.168 -10.43 -3.205 1 89.44 89 ASN B CA 1
ATOM 1655 C C . ASN B 1 89 ? 5.645 -10.555 -1.777 1 89.44 89 ASN B C 1
ATOM 1657 O O . ASN B 1 89 ? 6.426 -10.609 -0.827 1 89.44 89 ASN B O 1
ATOM 1661 N N . THR B 1 90 ? 4.383 -10.594 -1.63 1 86.25 90 THR B N 1
ATOM 1662 C CA . THR B 1 90 ? 3.75 -10.695 -0.32 1 86.25 90 THR B CA 1
ATOM 1663 C C . THR B 1 90 ? 4.059 -12.039 0.329 1 86.25 90 THR B C 1
ATOM 1665 O O . THR B 1 90 ? 4.449 -12.094 1.497 1 86.25 90 THR B O 1
ATOM 1668 N N . ILE B 1 91 ? 3.955 -13.078 -0.394 1 86.25 91 ILE B N 1
ATOM 1669 C CA . ILE B 1 91 ? 4.074 -14.391 0.225 1 86.25 91 ILE B CA 1
ATOM 1670 C C . ILE B 1 91 ? 5.547 -14.727 0.443 1 86.25 91 ILE B C 1
ATOM 1672 O O . ILE B 1 91 ? 5.883 -15.57 1.278 1 86.25 91 ILE B O 1
ATOM 1676 N N . ASN B 1 92 ? 6.414 -14.141 -0.317 1 86.19 92 ASN B N 1
ATOM 1677 C CA . ASN B 1 92 ? 7.844 -14.391 -0.185 1 86.19 92 ASN B CA 1
ATOM 1678 C C . ASN B 1 92 ? 8.438 -13.656 1.019 1 86.19 92 ASN B C 1
ATOM 1680 O O . ASN B 1 92 ? 9.539 -13.977 1.462 1 86.19 92 ASN B O 1
ATOM 1684 N N . SER B 1 93 ? 7.785 -12.664 1.358 1 77.75 93 SER B N 1
ATOM 1685 C CA . SER B 1 93 ? 8.273 -11.945 2.531 1 77.75 93 SER B CA 1
ATOM 1686 C C . SER B 1 93 ? 8.172 -12.805 3.787 1 77.75 93 SER B C 1
ATOM 1688 O O . SER B 1 93 ? 7.18 -13.508 3.984 1 77.75 93 SER B O 1
ATOM 1690 N N . PRO B 1 94 ? 9.359 -13.078 4.594 1 65.5 94 PRO B N 1
ATOM 1691 C CA . PRO B 1 94 ? 9.383 -13.914 5.797 1 65.5 94 PRO B CA 1
ATOM 1692 C C . PRO B 1 94 ? 8.234 -13.602 6.754 1 65.5 94 PRO B C 1
ATOM 1694 O O . PRO B 1 94 ? 7.891 -14.422 7.602 1 65.5 94 PRO B O 1
ATOM 1697 N N . ASP B 1 95 ? 7.797 -12.5 6.996 1 57 95 ASP B N 1
ATOM 1698 C CA . ASP B 1 95 ? 6.617 -12.211 7.809 1 57 95 ASP B CA 1
ATOM 1699 C C . ASP B 1 95 ? 5.34 -12.672 7.105 1 57 95 ASP B C 1
ATOM 1701 O O . ASP B 1 95 ? 4.562 -11.844 6.625 1 57 95 ASP B O 1
ATOM 1705 N N . ALA B 1 96 ? 5.352 -13.734 6.445 1 51.88 96 ALA B N 1
ATOM 1706 C CA . ALA B 1 96 ? 4.441 -14.438 5.547 1 51.88 96 ALA B CA 1
ATOM 1707 C C . ALA B 1 96 ? 3.037 -14.516 6.137 1 51.88 96 ALA B C 1
ATOM 1709 O O . ALA B 1 96 ? 2.066 -14.75 5.414 1 51.88 96 ALA B O 1
ATOM 1710 N N . SER B 1 97 ? 3.07 -15.016 7.605 1 49.03 97 SER B N 1
ATOM 1711 C CA . SER B 1 97 ? 1.742 -15.062 8.211 1 49.03 97 SER B CA 1
ATOM 1712 C C . SER B 1 97 ? 0.826 -14 7.617 1 49.03 97 SER B C 1
ATOM 1714 O O . SER B 1 97 ? -0.394 -14.062 7.781 1 49.03 97 SER B O 1
ATOM 1716 N N . LYS B 1 98 ? 1.363 -12.68 7.551 1 53.94 98 LYS B N 1
ATOM 1717 C CA . LYS B 1 98 ? 0.512 -11.508 7.359 1 53.94 98 LYS B CA 1
ATOM 1718 C C . LYS B 1 98 ? -0.213 -11.57 6.016 1 53.94 98 LYS B C 1
ATOM 1720 O O . LYS B 1 98 ? 0.13 -10.836 5.086 1 53.94 98 LYS B O 1
ATOM 1725 N N . SER B 1 99 ? -0.307 -12.734 5.328 1 57.22 99 SER B N 1
ATOM 1726 C CA . SER B 1 99 ? -0.577 -12.945 3.91 1 57.22 99 SER B CA 1
ATOM 1727 C C . SER B 1 99 ? -1.715 -12.047 3.43 1 57.22 99 SER B C 1
ATOM 1729 O O . SER B 1 99 ? -1.688 -10.836 3.639 1 57.22 99 SER B O 1
ATOM 1731 N N . ALA B 1 100 ? -2.779 -12.922 3.209 1 67.44 100 ALA B N 1
ATOM 1732 C CA . ALA B 1 100 ? -3.982 -12.211 2.787 1 67.44 100 ALA B CA 1
ATOM 1733 C C . ALA B 1 100 ? -4.363 -11.125 3.793 1 67.44 100 ALA B C 1
ATOM 1735 O O . ALA B 1 100 ? -4.809 -10.039 3.412 1 67.44 100 ALA B O 1
ATOM 1736 N N . ASN B 1 101 ? -3.928 -11.484 5.016 1 76.69 101 ASN B N 1
ATOM 1737 C CA . ASN B 1 101 ? -4.238 -10.508 6.059 1 76.69 101 ASN B CA 1
ATOM 1738 C C . ASN B 1 101 ? -3.332 -9.289 5.969 1 76.69 101 ASN B C 1
ATOM 1740 O O . ASN B 1 101 ? -3.75 -8.172 6.301 1 76.69 101 ASN B O 1
ATOM 1744 N N . GLY B 1 102 ? -2.189 -9.656 5.543 1 81.56 102 GLY B N 1
ATOM 1745 C CA . GLY B 1 102 ? -1.289 -8.531 5.324 1 81.56 102 GLY B CA 1
ATOM 1746 C C . GLY B 1 102 ? -1.807 -7.547 4.297 1 81.56 102 GLY B C 1
ATOM 1747 O O . GLY B 1 102 ? -1.705 -6.332 4.484 1 81.56 102 GLY B O 1
ATOM 1748 N N . ILE B 1 103 ? -2.369 -8.094 3.275 1 86.44 103 ILE B N 1
ATOM 1749 C CA . ILE B 1 103 ? -2.924 -7.246 2.227 1 86.44 103 ILE B CA 1
ATOM 1750 C C . ILE B 1 103 ? -4.078 -6.422 2.789 1 86.44 103 ILE B C 1
ATOM 1752 O O . ILE B 1 103 ? -4.172 -5.219 2.531 1 86.44 103 ILE B O 1
ATOM 1756 N N . LEU B 1 104 ? -4.891 -7.066 3.631 1 88 104 LEU B N 1
ATOM 1757 C CA . LEU B 1 104 ? -6.031 -6.383 4.23 1 88 104 LEU B CA 1
ATOM 1758 C C . LEU B 1 104 ? -5.57 -5.277 5.172 1 88 104 LEU B C 1
ATOM 1760 O O . LEU B 1 104 ? -6.16 -4.195 5.203 1 88 104 LEU B O 1
ATOM 1764 N N . HIS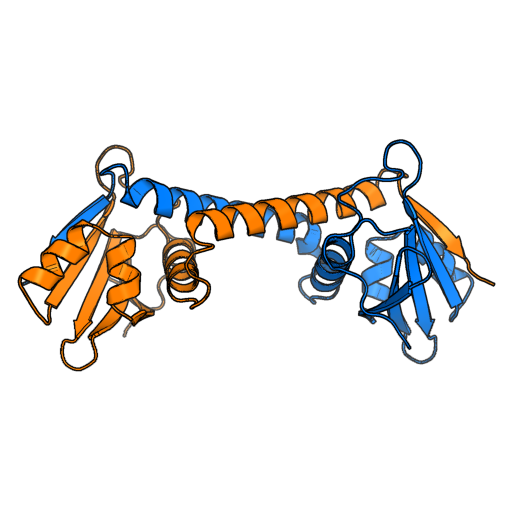 B 1 105 ? -4.543 -5.648 5.867 1 87.44 105 HIS B N 1
ATOM 1765 C CA . HIS B 1 105 ? -3.984 -4.656 6.777 1 87.44 105 HIS B CA 1
ATOM 1766 C C . HIS B 1 105 ? -3.428 -3.459 6.016 1 87.44 105 HIS B C 1
ATOM 1768 O O . HIS B 1 105 ? -3.639 -2.312 6.414 1 87.44 105 HIS B O 1
ATOM 1774 N N . GLU B 1 106 ? -2.756 -3.732 4.906 1 88.62 106 GLU B N 1
ATOM 1775 C CA . GLU B 1 106 ? -2.227 -2.65 4.082 1 88.62 106 GLU B CA 1
ATOM 1776 C C . GLU B 1 106 ? -3.352 -1.792 3.508 1 88.62 106 GLU B C 1
ATOM 1778 O O . GLU B 1 106 ? -3.248 -0.564 3.477 1 88.62 106 GLU B O 1
ATOM 1783 N N . ILE B 1 107 ? -4.41 -2.4 3.139 1 91.44 107 ILE B N 1
ATOM 1784 C CA . ILE B 1 107 ? -5.555 -1.669 2.605 1 91.44 107 ILE B CA 1
ATOM 1785 C C . ILE B 1 107 ? -6.145 -0.774 3.693 1 91.44 107 ILE B C 1
ATOM 1787 O O . ILE B 1 107 ? -6.43 0.401 3.451 1 91.44 107 ILE B O 1
ATOM 1791 N N . SER B 1 108 ? -6.309 -1.297 4.852 1 91.88 108 SER B N 1
ATOM 1792 C CA . SER B 1 108 ? -6.855 -0.529 5.965 1 91.88 108 SER B CA 1
ATOM 1793 C C . SER B 1 108 ? -5.988 0.686 6.277 1 91.88 108 SER B C 1
ATOM 1795 O O . SER B 1 108 ? -6.508 1.775 6.527 1 91.88 108 SER B O 1
ATOM 1797 N N . GLN B 1 109 ? -4.723 0.444 6.242 1 90.62 109 GLN B N 1
ATOM 1798 C CA . GLN B 1 109 ? -3.809 1.547 6.527 1 90.62 109 GLN B CA 1
ATOM 1799 C C . GLN B 1 109 ? -3.91 2.633 5.461 1 90.62 109 GLN B C 1
ATOM 1801 O O . GLN B 1 109 ? -3.877 3.824 5.773 1 90.62 109 GLN B O 1
ATOM 1806 N N . LEU B 1 110 ? -4.008 2.285 4.227 1 92.12 110 LEU B N 1
ATOM 1807 C CA . LEU B 1 110 ? -4.152 3.248 3.137 1 92.12 110 LEU B CA 1
ATOM 1808 C C . LEU B 1 110 ? -5.488 3.98 3.236 1 92.12 110 LEU B C 1
ATOM 1810 O O . LEU B 1 110 ? -5.566 5.176 2.936 1 92.12 110 LEU B O 1
ATOM 1814 N N . GLU B 1 111 ? -6.5 3.285 3.676 1 93.06 111 GLU B N 1
ATOM 1815 C CA . GLU B 1 111 ? -7.801 3.922 3.877 1 93.06 111 GLU B CA 1
ATOM 1816 C C . GLU B 1 111 ? -7.727 4.992 4.961 1 93.06 111 GLU B C 1
ATOM 1818 O O . GLU B 1 111 ? -8.352 6.047 4.844 1 93.06 111 GLU B O 1
ATOM 1823 N N . GLU B 1 112 ? -7.07 4.66 6.012 1 93 112 GLU B N 1
ATOM 1824 C CA . GLU B 1 112 ? -6.875 5.652 7.062 1 93 112 GLU B CA 1
ATOM 1825 C C . GLU B 1 112 ? -6.105 6.863 6.543 1 93 112 GLU B C 1
ATOM 1827 O O . GLU B 1 112 ? -6.418 8 6.902 1 93 112 GLU B O 1
ATOM 1832 N N . THR B 1 113 ? -5.094 6.633 5.766 1 92.94 113 THR B N 1
ATOM 1833 C CA . THR B 1 113 ? -4.34 7.719 5.152 1 92.94 113 THR B CA 1
ATOM 1834 C C . THR B 1 113 ? -5.242 8.562 4.258 1 92.94 113 THR B C 1
ATOM 1836 O O . THR B 1 113 ? -5.152 9.797 4.266 1 92.94 113 THR B O 1
ATOM 1839 N N . ARG B 1 114 ? -6.066 7.891 3.535 1 90.94 114 ARG B N 1
ATOM 1840 C CA . ARG B 1 114 ? -7.02 8.594 2.678 1 90.94 114 ARG B CA 1
ATOM 1841 C C . ARG B 1 114 ? -7.965 9.461 3.504 1 90.94 114 ARG B C 1
ATOM 1843 O O . ARG B 1 114 ? -8.266 10.594 3.125 1 90.94 114 ARG B O 1
ATOM 1850 N N . LYS B 1 115 ? -8.422 8.93 4.566 1 89.62 115 LYS B N 1
ATOM 1851 C CA . LYS B 1 115 ? -9.281 9.695 5.461 1 89.62 115 LYS B CA 1
ATOM 1852 C C . LYS B 1 115 ? -8.586 10.961 5.953 1 89.62 115 LYS B C 1
ATOM 1854 O O . LYS B 1 115 ? -9.188 12.031 5.984 1 89.62 115 LYS B O 1
ATOM 1859 N N . PHE B 1 116 ? -7.426 10.82 6.328 1 91.62 116 PHE B N 1
ATOM 1860 C CA . PHE B 1 116 ? -6.656 11.984 6.758 1 91.62 116 PHE B CA 1
ATOM 1861 C C . PHE B 1 116 ? -6.57 13.023 5.641 1 91.62 116 PHE B C 1
ATOM 1863 O O . PHE B 1 116 ? -6.844 14.203 5.863 1 91.62 116 PHE B O 1
ATOM 1870 N N . HIS B 1 117 ? -6.219 12.523 4.531 1 88.88 117 HIS B N 1
ATOM 1871 C CA . HIS B 1 117 ? -6.129 13.422 3.387 1 88.88 117 HIS B CA 1
ATOM 1872 C C . HIS B 1 117 ? -7.43 14.188 3.18 1 88.88 117 HIS B C 1
ATOM 1874 O O . HIS B 1 117 ? -7.422 15.406 3.006 1 88.88 117 HIS B O 1
ATOM 1880 N N . GLN B 1 118 ? -8.469 13.469 3.189 1 87.31 118 GLN B N 1
ATOM 1881 C CA . GLN B 1 118 ? -9.781 14.078 2.994 1 87.31 118 GLN B CA 1
ATOM 1882 C C . GLN B 1 118 ? -10.094 15.078 4.098 1 87.31 118 GLN B C 1
ATOM 1884 O O . GLN B 1 118 ? -10.703 16.125 3.842 1 87.31 118 GLN B O 1
ATOM 1889 N N . SER B 1 119 ? -9.703 14.828 5.32 1 87.81 119 SER B N 1
ATOM 1890 C CA . SER B 1 119 ? -9.984 15.695 6.465 1 87.81 119 SER B CA 1
ATOM 1891 C C . SER B 1 119 ? -9.297 17.047 6.324 1 87.81 119 SER B C 1
ATOM 1893 O O . SER B 1 119 ? -9.734 18.031 6.91 1 87.81 119 SER B O 1
ATOM 1895 N N . LEU B 1 120 ? -8.188 17.031 5.59 1 86.56 120 LEU B N 1
ATOM 1896 C CA . LEU B 1 120 ? -7.477 18.281 5.367 1 86.56 120 LEU B CA 1
ATOM 1897 C C . LEU B 1 120 ? -8.336 19.281 4.586 1 86.56 120 LEU B C 1
ATOM 1899 O O . LEU B 1 120 ? -8.164 20.484 4.707 1 86.56 120 LEU B O 1
ATOM 1903 N N . TYR B 1 121 ? -9.25 18.734 3.846 1 82.5 121 TYR B N 1
ATOM 1904 C CA . TYR B 1 121 ? -10.062 19.594 2.986 1 82.5 121 TYR B CA 1
ATOM 1905 C C . TYR B 1 121 ? -11.43 19.844 3.609 1 82.5 121 TYR B C 1
ATOM 1907 O O . TYR B 1 121 ? -12.195 20.688 3.125 1 82.5 121 TYR B O 1
ATOM 1915 N N . SER B 1 122 ? -11.805 19.078 4.574 1 79.81 122 SER B N 1
ATOM 1916 C CA . SER B 1 122 ? -13.141 19.203 5.156 1 79.81 122 SER B CA 1
ATOM 1917 C C . SER B 1 122 ? -13.117 20.047 6.418 1 79.81 122 SER B C 1
ATOM 1919 O O . SER B 1 122 ? -14.078 20.062 7.188 1 79.81 122 SER B O 1
ATOM 1921 N N . LYS B 1 123 ? -12.227 20.828 6.789 1 78.44 123 LYS B N 1
ATOM 1922 C CA . LYS B 1 123 ? -12.117 21.734 7.938 1 78.44 123 LYS B CA 1
ATOM 1923 C C . LYS B 1 123 ? -12.172 20.953 9.25 1 78.44 123 LYS B C 1
ATOM 1925 O O . LYS B 1 123 ? -12.727 21.422 10.242 1 78.44 123 LYS B O 1
ATOM 1930 N N . GLU B 1 124 ? -11.852 19.641 9.148 1 87.94 124 GLU B N 1
ATOM 1931 C CA . GLU B 1 124 ? -11.766 18.828 10.352 1 87.94 124 GLU B CA 1
ATOM 1932 C C . GLU B 1 124 ? -10.336 18.797 10.898 1 87.94 124 GLU B C 1
ATOM 1934 O O . GLU B 1 124 ? -9.992 17.953 11.719 1 87.94 124 GLU B O 1
ATOM 1939 N N . VAL B 1 125 ? -9.586 19.656 10.344 1 88.62 125 VAL B N 1
ATOM 1940 C CA . VAL B 1 125 ? -8.203 19.812 10.773 1 88.62 125 VAL B CA 1
ATOM 1941 C C . VAL B 1 125 ? -7.926 21.281 11.109 1 88.62 125 VAL B C 1
ATOM 1943 O O . VAL B 1 125 ? -8.398 22.188 10.414 1 88.62 125 VAL B O 1
ATOM 1946 N N . SER B 1 126 ? -7.262 21.5 12.195 1 88.31 126 SER B N 1
ATOM 1947 C CA . SER B 1 126 ? -6.887 22.844 12.609 1 88.31 126 SER B CA 1
ATOM 1948 C C . SER B 1 126 ? -5.375 23.031 12.594 1 88.31 126 SER B C 1
ATOM 1950 O O . SER B 1 126 ? -4.633 22.141 13.023 1 88.31 126 SER B O 1
ATOM 1952 N N . LEU B 1 127 ? -4.988 24.078 12.008 1 88.62 127 LEU B N 1
ATOM 1953 C CA . LEU B 1 127 ? -3.588 24.469 12.031 1 88.62 127 LEU B CA 1
ATOM 1954 C C . LEU B 1 127 ? -3.389 25.703 12.898 1 88.62 127 LEU B C 1
ATOM 1956 O O . LEU B 1 127 ? -4.027 26.734 12.68 1 88.62 127 LEU B O 1
ATOM 1960 N N . VAL B 1 128 ? -2.562 25.547 13.891 1 87.81 128 VAL B N 1
ATOM 1961 C CA . VAL B 1 128 ? -2.311 26.656 14.812 1 87.81 128 VAL B CA 1
ATOM 1962 C C . VAL B 1 128 ? -0.829 27.016 14.781 1 87.81 128 VAL B C 1
ATOM 1964 O O . VAL B 1 128 ? 0.032 26.188 15.07 1 87.81 128 VAL B O 1
ATOM 1967 N N . PRO B 1 129 ? -0.542 28.203 14.375 1 87.38 129 PRO B N 1
ATOM 1968 C CA . PRO B 1 129 ? 0.86 28.609 14.445 1 87.38 129 PRO B CA 1
ATOM 1969 C C . PRO B 1 129 ? 1.412 28.594 15.875 1 87.38 129 PRO B C 1
ATOM 1971 O O . PRO B 1 129 ? 0.701 28.922 16.828 1 87.38 129 PRO B O 1
ATOM 1974 N N . LEU B 1 130 ? 2.543 27.906 15.875 1 83.38 130 LEU B N 1
ATOM 1975 C CA . LEU B 1 130 ? 3.178 27.891 17.188 1 83.38 130 LEU B CA 1
ATOM 1976 C C . LEU B 1 130 ? 4.234 28.984 17.281 1 83.38 130 LEU B C 1
ATOM 1978 O O . LEU B 1 130 ? 4.906 29.297 16.297 1 83.38 130 LEU B O 1
ATOM 1982 N N . ALA B 1 131 ? 4.07 29.984 18.203 1 67.44 131 ALA B N 1
ATOM 1983 C CA . ALA B 1 131 ? 4.941 31.141 18.438 1 67.44 131 ALA B CA 1
ATOM 1984 C C . ALA B 1 131 ? 6.383 30.703 18.656 1 67.44 131 ALA B C 1
ATOM 1986 O O . ALA B 1 131 ? 6.637 29.594 19.156 1 67.44 131 ALA B O 1
#

Sequence (262 aa):
MEGAVASNVELDSAVFQVSSAQNRYEAIACSKGNTELIASGPFDQLVLHLEDARKFQSCSTAGTFKLSLSGNAKGSSWFTKSTIARFLNTINSPDASKSANGILHEISQLEETRKFHQSLYSKEVSLVPLAMEGAVASNVELDSAVFQVSSAQNRYEAIACSKGNTELIASGPFDQLVLHLEDARKFQSCSTAGTFKLSLSGNAKGSSWFTKSTIARFLNTINSPDASKSANGILHEISQLEETRKFHQSLYSKEVSLVPLA

Foldseek 3Di:
DLDDFDQQAAFQKKKWWADLVVQKIWIWTHHPRHIDTQDMAHVVLVCVPVVVVVVVVVVDSTDMDIGADDDPCHPPSCRGSNNVSVLVVQSRPVVNVCRVVVVVVVVVVVVVVVVVVVCVVVVVDDDDDDD/DLDDFDQQAAFQKKKWWADLVQQKIWIWTHHPRHIDTQDMAHVVLVCVPVVVVVVVVVVDSTDMDMGADDDPCHPPSCRGSNNVSVLVVQSRPPVNVCHVVVVVVVVVVVVVVVVVVVCVVVVVDDDDDDD